Protein AF-0000000070938195 (afdb_homodimer)

Structure (mmCIF, N/CA/C/O backbone):
data_AF-0000000070938195-model_v1
#
loop_
_entity.id
_entity.type
_entity.pdbx_description
1 polymer 'Secreted protein, putative'
#
loop_
_atom_site.group_PDB
_atom_site.id
_atom_site.type_symbol
_atom_site.label_atom_id
_atom_site.label_alt_id
_atom_site.label_comp_id
_atom_site.label_asym_id
_atom_site.label_entity_id
_atom_site.label_seq_id
_atom_site.pdbx_PDB_ins_code
_atom_site.Cartn_x
_atom_site.Cartn_y
_atom_site.Cartn_z
_atom_site.occupancy
_atom_site.B_iso_or_equiv
_atom_site.auth_seq_id
_atom_site.auth_comp_id
_atom_site.auth_asym_id
_atom_site.auth_atom_id
_atom_site.pdbx_PDB_model_num
ATOM 1 N N . MET A 1 1 ? 2.934 -12.438 -67.25 1 33.5 1 MET A N 1
ATOM 2 C CA . MET A 1 1 ? 3.77 -12.414 -66.062 1 33.5 1 MET A CA 1
ATOM 3 C C . MET A 1 1 ? 2.941 -12.078 -64.812 1 33.5 1 MET A C 1
ATOM 5 O O . MET A 1 1 ? 2.225 -11.078 -64.812 1 33.5 1 MET A O 1
ATOM 9 N N . PRO A 1 2 ? 2.52 -13.117 -63.938 1 46.09 2 PRO A N 1
ATOM 10 C CA . PRO A 1 2 ? 1.631 -13 -62.781 1 46.09 2 PRO A CA 1
ATOM 11 C C . PRO A 1 2 ? 2.145 -12.008 -61.75 1 46.09 2 PRO A C 1
ATOM 13 O O . PRO A 1 2 ? 3.355 -11.828 -61.594 1 46.09 2 PRO A O 1
ATOM 16 N N . SER A 1 3 ? 1.478 -10.844 -61.531 1 46.19 3 SER A N 1
ATOM 17 C CA . SER A 1 3 ? 1.809 -9.805 -60.562 1 46.19 3 SER A CA 1
ATOM 18 C C . SER A 1 3 ? 1.946 -10.375 -59.156 1 46.19 3 SER A C 1
ATOM 20 O O . SER A 1 3 ? 1.177 -11.25 -58.75 1 46.19 3 SER A O 1
ATOM 22 N N . PRO A 1 4 ? 3.186 -10.336 -58.469 1 46.66 4 PRO A N 1
ATOM 23 C CA . PRO A 1 4 ? 3.475 -10.797 -57.125 1 46.66 4 PRO A CA 1
ATOM 24 C C . PRO A 1 4 ? 2.49 -10.25 -56.094 1 46.66 4 PRO A C 1
ATOM 26 O O . PRO A 1 4 ? 2.043 -9.102 -56.219 1 46.66 4 PRO A O 1
ATOM 29 N N . ILE A 1 5 ? 1.534 -11.047 -55.594 1 49.75 5 ILE A N 1
ATOM 30 C CA . ILE A 1 5 ? 0.69 -10.883 -54.406 1 49.75 5 ILE A CA 1
ATOM 31 C C . ILE A 1 5 ? 1.536 -10.406 -53.219 1 49.75 5 ILE A C 1
ATOM 33 O O . ILE A 1 5 ? 2.484 -11.086 -52.812 1 49.75 5 ILE A O 1
ATOM 37 N N . ASP A 1 6 ? 1.725 -9.125 -53 1 41.41 6 ASP A N 1
ATOM 38 C CA . ASP A 1 6 ? 2.328 -8.508 -51.812 1 41.41 6 ASP A CA 1
ATOM 39 C C . ASP A 1 6 ? 1.684 -9.031 -50.531 1 41.41 6 ASP A C 1
ATOM 41 O O . ASP A 1 6 ? 0.493 -8.812 -50.312 1 41.41 6 ASP A O 1
ATOM 45 N N . VAL A 1 7 ? 2.059 -10.227 -50.062 1 42.78 7 VAL A N 1
ATOM 46 C CA . VAL A 1 7 ? 1.703 -10.766 -48.75 1 42.78 7 VAL A CA 1
ATOM 47 C C . VAL A 1 7 ? 2.016 -9.742 -47.656 1 42.78 7 VAL A C 1
ATOM 49 O O . VAL A 1 7 ? 3.18 -9.398 -47.438 1 42.78 7 VAL A O 1
ATOM 52 N N . LEU A 1 8 ? 1.155 -8.797 -47.406 1 43.5 8 LEU A N 1
ATOM 53 C CA . LEU A 1 8 ? 1.223 -7.938 -46.25 1 43.5 8 LEU A CA 1
ATOM 54 C C . LEU A 1 8 ? 1.348 -8.773 -44.969 1 43.5 8 LEU A C 1
ATOM 56 O O . LEU A 1 8 ? 0.48 -9.594 -44.688 1 43.5 8 LEU A O 1
ATOM 60 N N . TYR A 1 9 ? 2.539 -9.289 -44.562 1 46.03 9 TYR A N 1
ATOM 61 C CA . TYR A 1 9 ? 2.816 -9.883 -43.25 1 46.03 9 TYR A CA 1
ATOM 62 C C . TYR A 1 9 ? 2.316 -8.984 -42.125 1 46.03 9 TYR A C 1
ATOM 64 O O . TYR A 1 9 ? 2.7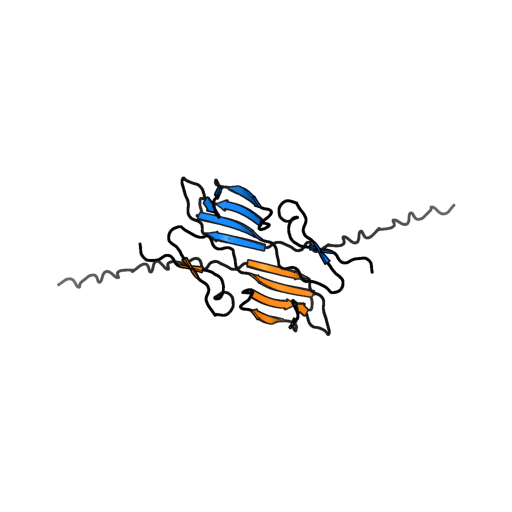85 -7.852 -41.969 1 46.03 9 TYR A O 1
ATOM 72 N N . ALA A 1 10 ? 1.07 -9.062 -41.781 1 45.28 10 ALA A N 1
ATOM 73 C CA . ALA A 1 10 ? 0.572 -8.469 -40.531 1 45.28 10 ALA A CA 1
ATOM 74 C C . ALA A 1 10 ? 1.376 -8.953 -39.312 1 45.28 10 ALA A C 1
ATOM 76 O O . ALA A 1 10 ? 1.289 -10.125 -38.938 1 45.28 10 ALA A O 1
ATOM 77 N N . ALA A 1 11 ? 2.646 -8.531 -39.062 1 43.88 11 ALA A N 1
ATOM 78 C CA . ALA A 1 11 ? 3.338 -8.773 -37.781 1 43.88 11 ALA A CA 1
ATOM 79 C C . ALA A 1 11 ? 2.455 -8.406 -36.594 1 43.88 11 ALA A C 1
ATOM 81 O O . ALA A 1 11 ? 2.088 -7.242 -36.438 1 43.88 11 ALA A O 1
ATOM 82 N N . ALA A 1 12 ? 1.631 -9.281 -36.094 1 44.97 12 ALA A N 1
ATOM 83 C CA . ALA A 1 12 ? 0.931 -9.125 -34.812 1 44.97 12 ALA A CA 1
ATOM 84 C C . ALA A 1 12 ? 1.895 -8.719 -33.688 1 44.97 12 ALA A C 1
ATOM 86 O O . ALA A 1 12 ? 2.799 -9.477 -33.344 1 44.97 12 ALA A O 1
ATOM 87 N N . VAL A 1 13 ? 2.279 -7.461 -33.5 1 44.91 13 VAL A N 1
ATOM 88 C CA . VAL A 1 13 ? 2.988 -6.957 -32.344 1 44.91 13 VAL A CA 1
ATOM 89 C C . VAL A 1 13 ? 2.342 -7.508 -31.078 1 44.91 13 VAL A C 1
ATOM 91 O O . VAL A 1 13 ? 1.181 -7.211 -30.781 1 44.91 13 VAL A O 1
ATOM 94 N N . VAL A 1 14 ? 2.646 -8.719 -30.688 1 42.31 14 VAL A N 1
ATOM 95 C CA . VAL A 1 14 ? 2.34 -9.188 -29.328 1 42.31 14 VAL A CA 1
ATOM 96 C C . VAL A 1 14 ? 2.756 -8.141 -28.312 1 42.31 14 VAL A C 1
ATOM 98 O O . VAL A 1 14 ? 3.947 -7.898 -28.109 1 42.31 14 VAL A O 1
ATOM 101 N N . VAL A 1 15 ? 2.086 -7.066 -28.203 1 39.5 15 VAL A N 1
ATOM 102 C CA . VAL A 1 15 ? 2.258 -6.164 -27.078 1 39.5 15 VAL A CA 1
ATOM 103 C C . VAL A 1 15 ? 2.271 -6.961 -25.766 1 39.5 15 VAL A C 1
ATOM 105 O O . VAL A 1 15 ? 1.269 -7.578 -25.406 1 39.5 15 VAL A O 1
ATOM 108 N N . ALA A 1 16 ? 3.381 -7.734 -25.5 1 38 16 ALA A N 1
ATOM 109 C CA . ALA A 1 16 ? 3.586 -8.203 -24.125 1 38 16 ALA A CA 1
ATOM 110 C C . ALA A 1 16 ? 3.096 -7.176 -23.109 1 38 16 ALA A C 1
ATOM 112 O O . ALA A 1 16 ? 3.662 -6.082 -23 1 38 16 ALA A O 1
ATOM 113 N N . PHE A 1 17 ? 1.838 -7.066 -22.969 1 39.38 17 PHE A N 1
ATOM 114 C CA . PHE A 1 17 ? 1.291 -6.297 -21.859 1 39.38 17 PHE A CA 1
ATOM 115 C C . PHE A 1 17 ? 2.014 -6.637 -20.562 1 39.38 17 PHE A C 1
ATOM 117 O O . PHE A 1 17 ? 1.694 -7.633 -19.906 1 39.38 17 PHE A O 1
ATOM 124 N N . CYS A 1 18 ? 3.383 -6.555 -20.578 1 43.41 18 CYS A N 1
ATOM 125 C CA . CYS A 1 18 ? 4.016 -6.637 -19.266 1 43.41 18 CYS A CA 1
ATOM 126 C C . CYS A 1 18 ? 3.18 -5.922 -18.203 1 43.41 18 CYS A C 1
ATOM 128 O O . CYS A 1 18 ? 2.949 -4.715 -18.297 1 43.41 18 CYS A O 1
ATOM 130 N N . HIS A 1 19 ? 2.18 -6.559 -17.781 1 45.19 19 HIS A N 1
ATOM 131 C CA . HIS A 1 19 ? 1.437 -6.082 -16.625 1 45.19 19 HIS A CA 1
ATOM 132 C C . HIS A 1 19 ? 2.375 -5.508 -15.57 1 45.19 19 HIS A C 1
ATOM 134 O O . HIS A 1 19 ? 3.219 -6.227 -15.023 1 45.19 19 HIS A O 1
ATOM 140 N N . ILE A 1 20 ? 3.078 -4.41 -15.773 1 47.59 20 ILE A N 1
ATOM 141 C CA . ILE A 1 20 ? 3.746 -3.561 -14.797 1 47.59 20 ILE A CA 1
ATOM 142 C C . ILE A 1 20 ? 3.012 -3.639 -13.461 1 47.59 20 ILE A C 1
ATOM 144 O O . ILE A 1 20 ? 1.779 -3.648 -13.422 1 47.59 20 ILE A O 1
ATOM 148 N N . SER A 1 21 ? 3.553 -4.391 -12.578 1 52.72 21 SER A N 1
ATOM 149 C CA . SER A 1 21 ? 3.061 -4.293 -11.211 1 52.72 21 SER A CA 1
ATOM 150 C C . SER A 1 21 ? 2.619 -2.871 -10.883 1 52.72 21 SER A C 1
ATOM 152 O O . SER A 1 21 ? 3.385 -1.921 -11.062 1 52.72 21 SER A O 1
ATOM 154 N N . ASP A 1 22 ? 1.489 -2.631 -10.977 1 66.12 22 ASP A N 1
ATOM 155 C CA . ASP A 1 22 ? 0.759 -1.38 -10.797 1 66.12 22 ASP A CA 1
ATOM 156 C C . ASP A 1 22 ? 0.808 -0.922 -9.336 1 66.12 22 ASP A C 1
ATOM 158 O O . ASP A 1 22 ? 1.131 -1.708 -8.445 1 66.12 22 ASP A O 1
ATOM 162 N N . GLY A 1 23 ? 1.225 0.206 -9.078 1 79.5 23 GLY A N 1
ATOM 163 C CA . GLY A 1 23 ? 1.08 0.914 -7.816 1 79.5 23 GLY A CA 1
ATOM 164 C C . GLY A 1 23 ? -0.367 1.14 -7.422 1 79.5 23 GLY A C 1
ATOM 165 O O . GLY A 1 23 ? -1.281 0.652 -8.086 1 79.5 23 GLY A O 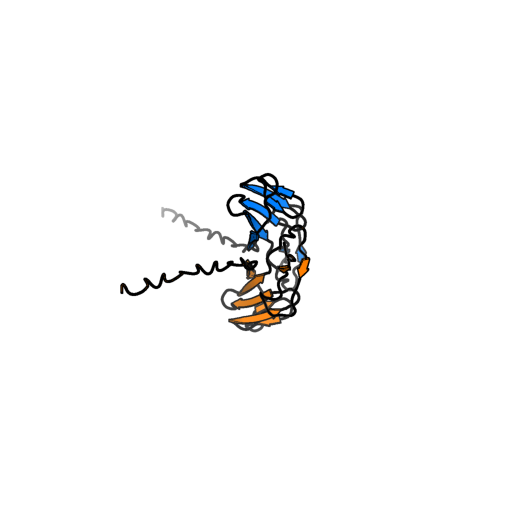1
ATOM 166 N N . SER A 1 24 ? -0.558 1.309 -6.199 1 88.62 24 SER A N 1
ATOM 167 C CA . SER A 1 24 ? -1.86 1.752 -5.711 1 88.62 24 SER A CA 1
ATOM 168 C C . SER A 1 24 ? -1.806 3.195 -5.223 1 88.62 24 SER A C 1
ATOM 170 O O . SER A 1 24 ? -0.723 3.736 -4.988 1 88.62 24 SER A O 1
ATOM 172 N N . ILE A 1 25 ? -2.953 3.787 -5.203 1 90.69 25 ILE A N 1
ATOM 173 C CA . ILE A 1 25 ? -3.025 5.164 -4.727 1 90.69 25 ILE A CA 1
ATOM 174 C C . ILE A 1 25 ? -3.869 5.23 -3.457 1 90.69 25 ILE A C 1
ATOM 176 O O . ILE A 1 25 ? -4.891 4.551 -3.348 1 90.69 25 ILE A O 1
ATOM 180 N N . SER A 1 26 ? -3.361 6.07 -2.533 1 92.38 26 SER A N 1
ATOM 181 C CA . SER A 1 26 ? -4.105 6.297 -1.3 1 92.38 26 SER A CA 1
ATOM 182 C C . SER A 1 26 ? -4.219 7.785 -0.989 1 92.38 26 SER A C 1
ATOM 184 O O . SER A 1 26 ? -3.377 8.578 -1.415 1 92.38 26 SER A 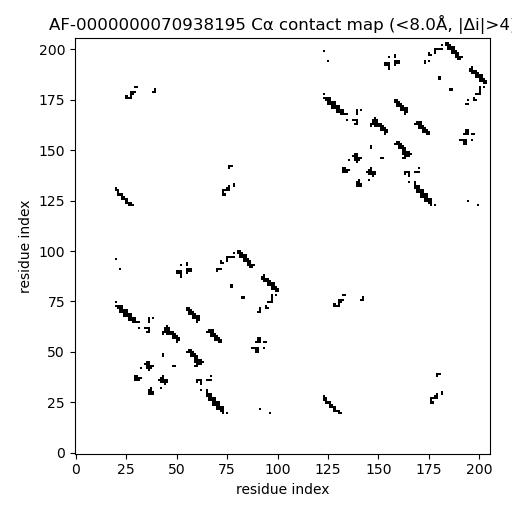O 1
ATOM 186 N N . ARG A 1 27 ? -5.27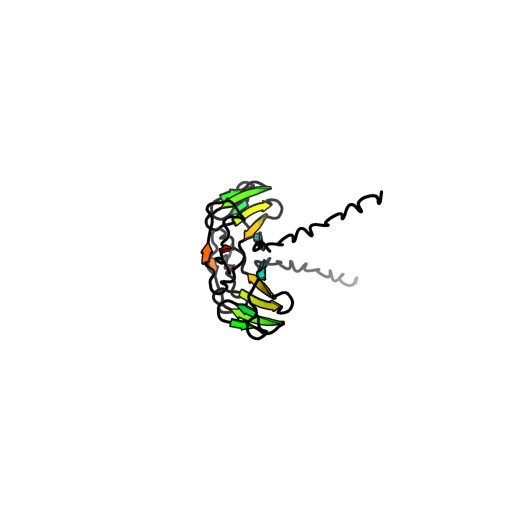7 8.078 -0.362 1 92 27 ARG A N 1
ATOM 187 C CA . ARG A 1 27 ? -5.512 9.43 0.144 1 92 27 ARG A CA 1
ATOM 188 C C . ARG A 1 27 ? -5.344 9.477 1.658 1 92 27 ARG A C 1
ATOM 190 O O . ARG A 1 27 ? -6.031 8.766 2.391 1 92 27 ARG A O 1
ATOM 197 N N . VAL A 1 28 ? -4.453 10.328 2.059 1 91.94 28 VAL A N 1
ATOM 198 C CA . VAL A 1 28 ? -4.117 10.344 3.479 1 91.94 28 VAL A CA 1
ATOM 199 C C . VAL A 1 28 ? -4.309 11.758 4.035 1 91.94 28 VAL A C 1
ATOM 201 O O . VAL A 1 28 ? -3.773 12.727 3.49 1 91.94 28 VAL A O 1
ATOM 204 N N . ALA A 1 29 ? -5.031 11.859 5.094 1 91.38 29 ALA A N 1
ATOM 205 C CA . ALA A 1 29 ? -5.191 13.148 5.758 1 91.38 29 ALA A CA 1
ATOM 206 C C . ALA A 1 29 ? -3.895 13.586 6.438 1 91.38 29 ALA A C 1
ATOM 208 O O . ALA A 1 29 ? -3.229 12.781 7.086 1 91.38 29 ALA A O 1
ATOM 209 N N . VAL A 1 30 ? -3.629 14.922 6.25 1 93.06 30 VAL A N 1
ATOM 210 C CA . VAL A 1 30 ? -2.398 15.43 6.852 1 93.06 30 VAL A CA 1
ATOM 211 C C . VAL A 1 30 ? -2.65 16.797 7.469 1 93.06 30 VAL A C 1
ATOM 213 O O . VAL A 1 30 ? -3.564 17.516 7.051 1 93.06 30 VAL A O 1
ATOM 216 N N . PRO A 1 31 ? -1.851 17.125 8.492 1 92.31 31 PRO A N 1
ATOM 217 C CA . PRO A 1 31 ? -1.945 18.5 9.008 1 92.31 31 PRO A CA 1
ATOM 218 C C . PRO A 1 31 ? -1.379 19.531 8.031 1 92.31 31 PRO A C 1
ATOM 220 O O . PRO A 1 31 ? -0.509 19.203 7.223 1 92.31 31 PRO A O 1
ATOM 223 N N . ILE A 1 32 ? -1.957 20.75 8.047 1 95.44 32 ILE A N 1
ATOM 224 C CA . ILE A 1 32 ? -1.426 21.891 7.297 1 95.44 32 ILE A CA 1
ATOM 225 C C . ILE A 1 32 ? -0.579 22.766 8.211 1 95.44 32 ILE A C 1
ATOM 227 O O . ILE A 1 32 ? -1.027 23.156 9.289 1 95.44 32 ILE A O 1
ATOM 231 N N . LYS A 1 33 ? 0.693 22.906 7.852 1 95.75 33 LYS A N 1
ATOM 232 C CA . LYS A 1 33 ? 1.611 23.812 8.547 1 95.75 33 LYS A CA 1
ATOM 233 C C . LYS A 1 33 ? 2.127 24.891 7.609 1 95.75 33 LYS A C 1
ATOM 235 O O . LYS A 1 33 ? 2.76 24.609 6.594 1 95.75 33 LYS A O 1
ATOM 240 N N . ASN A 1 34 ? 1.807 26.172 7.934 1 96.75 34 ASN A N 1
ATOM 241 C CA . ASN A 1 34 ? 2.213 27.312 7.121 1 96.75 34 ASN A CA 1
ATOM 242 C C . ASN A 1 34 ? 1.714 27.172 5.684 1 96.75 34 ASN A C 1
ATOM 244 O O . ASN A 1 34 ? 2.475 27.391 4.734 1 96.75 34 ASN A O 1
ATOM 248 N N . GLY A 1 35 ? 0.602 26.703 5.496 1 97.81 35 GLY A N 1
ATOM 249 C CA . GLY A 1 35 ? -0.031 26.625 4.188 1 97.81 35 GLY A CA 1
ATOM 250 C C . GLY A 1 35 ? 0.453 25.453 3.365 1 97.81 35 GLY A C 1
ATOM 251 O O . GLY A 1 35 ? 0.201 25.375 2.16 1 97.81 35 GLY A O 1
ATOM 252 N N . LYS A 1 36 ? 1.165 24.531 4.016 1 98.44 36 LYS A N 1
ATOM 253 C CA . LYS A 1 36 ? 1.742 23.375 3.33 1 98.44 36 LYS A CA 1
ATOM 254 C C . LYS A 1 36 ? 1.31 22.078 3.988 1 98.44 36 LYS A C 1
ATOM 256 O O . LYS A 1 36 ? 1.022 22.047 5.188 1 98.44 36 LYS A O 1
ATOM 261 N N . CYS A 1 37 ? 1.229 21.031 3.186 1 97.25 37 CYS A N 1
ATOM 262 C CA . CYS A 1 37 ? 1.01 19.719 3.773 1 97.25 37 CYS A CA 1
ATOM 263 C C . CYS A 1 37 ? 2.227 19.266 4.574 1 97.25 37 CYS A C 1
ATOM 265 O O . CYS A 1 37 ? 3.361 19.375 4.105 1 97.25 37 CYS A O 1
ATOM 267 N N . ALA A 1 38 ? 1.969 18.797 5.773 1 95.81 38 ALA A N 1
ATOM 268 C CA . ALA A 1 38 ? 3.023 18.172 6.559 1 95.81 38 ALA A CA 1
ATOM 269 C C . ALA A 1 38 ? 2.936 16.641 6.465 1 95.81 38 ALA A C 1
ATOM 271 O O . ALA A 1 38 ? 1.966 16.047 6.93 1 95.81 38 ALA A O 1
ATOM 272 N N . TYR A 1 39 ? 4 16.078 5.84 1 93.75 39 TYR A N 1
ATOM 273 C CA . TYR A 1 39 ? 4.02 14.633 5.66 1 93.75 39 TYR A CA 1
ATOM 274 C C . TYR A 1 39 ? 5.418 14.07 5.883 1 93.75 39 TYR A C 1
ATOM 276 O O . TYR A 1 39 ? 6.344 14.383 5.129 1 93.75 39 TYR A O 1
ATOM 284 N N . ASP A 1 40 ? 5.426 13.219 6.895 1 92.19 40 ASP A N 1
ATOM 285 C CA . ASP A 1 40 ? 6.652 12.477 7.164 1 92.19 40 ASP A CA 1
ATOM 286 C C . ASP A 1 40 ? 7.863 13.398 7.18 1 92.19 40 ASP A C 1
ATOM 288 O O . ASP A 1 40 ? 8.859 13.133 6.504 1 92.19 40 ASP A O 1
ATOM 292 N N . GLY A 1 41 ? 7.715 14.516 7.816 1 92.62 41 GLY A N 1
ATOM 293 C CA . GLY A 1 41 ? 8.82 15.43 8.039 1 92.62 41 GLY A CA 1
ATOM 294 C C . GLY A 1 41 ? 9 16.438 6.914 1 92.62 41 GLY A C 1
ATOM 295 O O . GLY A 1 41 ? 9.906 17.266 6.957 1 92.62 41 GLY A O 1
ATOM 296 N N . HIS A 1 42 ? 8.148 16.406 5.891 1 96.06 42 HIS A N 1
ATOM 297 C CA . HIS A 1 42 ? 8.227 17.312 4.75 1 96.06 42 HIS A CA 1
ATOM 298 C C . HIS A 1 42 ? 7.047 18.281 4.727 1 96.06 42 HIS A C 1
ATOM 300 O O . HIS A 1 42 ? 5.93 17.906 5.09 1 96.06 42 HIS A O 1
ATOM 306 N N . LEU A 1 43 ? 7.367 19.438 4.301 1 97.62 43 LEU A N 1
ATOM 307 C CA . LEU A 1 43 ? 6.332 20.422 4.008 1 97.62 43 LEU A CA 1
ATOM 308 C C . LEU A 1 43 ? 6.164 20.594 2.504 1 97.62 43 LEU A C 1
ATOM 310 O O . LEU A 1 43 ? 7.109 20.984 1.812 1 97.62 43 LEU A O 1
ATOM 314 N N . LEU A 1 44 ? 5 20.25 2.047 1 98.44 44 LEU A N 1
ATOM 315 C CA . LEU A 1 44 ? 4.754 20.281 0.61 1 98.44 44 LEU A CA 1
ATOM 316 C C . LEU A 1 44 ? 3.709 21.328 0.263 1 98.44 44 LEU A C 1
ATOM 318 O O . LEU A 1 44 ? 2.639 21.375 0.876 1 98.44 44 LEU A O 1
ATOM 322 N N . SER A 1 45 ? 4.012 22.203 -0.744 1 98.75 45 SER A N 1
ATOM 323 C CA . SER A 1 45 ? 3.027 23.156 -1.24 1 98.75 45 SER A CA 1
ATOM 324 C C . SER A 1 45 ? 1.923 22.469 -2.027 1 98.75 45 SER A C 1
ATOM 326 O O . SER A 1 45 ? 2.096 21.328 -2.473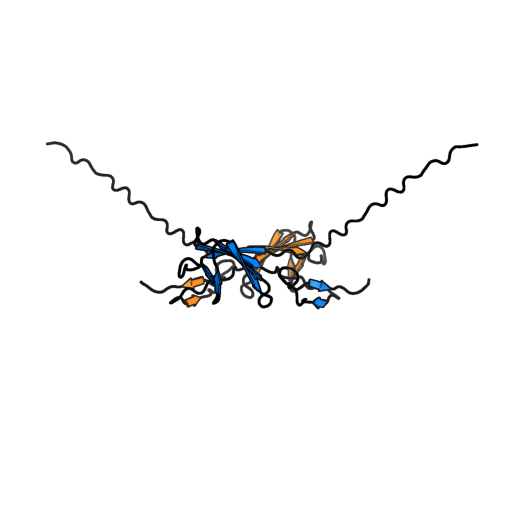 1 98.75 45 SER A O 1
ATOM 328 N N . HIS A 1 46 ? 0.916 23.141 -2.211 1 98.69 46 HIS A N 1
ATOM 329 C CA . HIS A 1 46 ? -0.198 22.641 -3 1 98.69 46 HIS A CA 1
ATOM 330 C C . HIS A 1 46 ? 0.269 22.172 -4.375 1 98.69 46 HIS A C 1
ATOM 332 O O . HIS A 1 46 ? 0.997 22.891 -5.062 1 98.69 46 HIS A O 1
ATOM 338 N N . ASN A 1 47 ? 0.015 20.938 -4.684 1 98.69 47 ASN A N 1
ATOM 339 C CA . ASN A 1 47 ? 0.282 20.328 -5.98 1 98.69 47 ASN A CA 1
ATOM 340 C C . ASN A 1 47 ? 1.76 19.984 -6.148 1 98.69 47 ASN A C 1
ATOM 342 O O . ASN A 1 47 ? 2.188 19.578 -7.227 1 98.69 47 ASN A O 1
ATOM 346 N N . SER A 1 48 ? 2.512 20.203 -5.035 1 98.25 48 SER A N 1
ATOM 347 C CA . SER A 1 48 ? 3.902 19.766 -5.113 1 98.25 48 SER A CA 1
ATOM 348 C C . SER A 1 48 ? 4.027 18.281 -4.832 1 98.25 48 SER A C 1
ATOM 350 O O . SER A 1 48 ? 3.184 17.688 -4.148 1 98.25 48 SER A O 1
ATOM 352 N N . ALA A 1 49 ? 5.102 17.75 -5.434 1 98.06 49 ALA A N 1
ATOM 353 C CA . ALA A 1 49 ? 5.301 16.312 -5.32 1 98.06 49 ALA A CA 1
ATOM 354 C C . ALA A 1 49 ? 6.59 15.992 -4.562 1 98.06 49 ALA A C 1
ATOM 356 O O . ALA A 1 49 ? 7.555 16.766 -4.613 1 98.06 49 ALA A O 1
ATOM 357 N N . LEU A 1 50 ? 6.535 14.922 -3.814 1 97.62 50 LEU A N 1
ATOM 358 C CA . LEU A 1 50 ? 7.691 14.305 -3.172 1 97.62 50 LEU A CA 1
ATOM 359 C C . LEU A 1 50 ? 7.895 12.875 -3.672 1 97.62 50 LEU A C 1
ATOM 361 O O . LEU A 1 50 ? 7.012 12.031 -3.521 1 97.62 50 LEU A O 1
ATOM 365 N N . ASP A 1 51 ? 9.031 12.711 -4.352 1 96.38 51 ASP A N 1
ATOM 366 C CA . ASP A 1 51 ? 9.43 11.375 -4.77 1 96.38 51 ASP A CA 1
ATOM 367 C C . ASP A 1 51 ? 10.414 10.758 -3.783 1 96.38 51 ASP A C 1
ATOM 369 O O . ASP A 1 51 ? 11.414 11.391 -3.424 1 96.38 51 ASP A O 1
ATOM 373 N N . ARG A 1 52 ? 10.109 9.633 -3.367 1 95.69 52 ARG A N 1
ATOM 374 C CA . ARG A 1 52 ? 10.992 8.961 -2.42 1 95.69 52 ARG A CA 1
ATOM 375 C C . ARG A 1 52 ? 11.312 7.543 -2.883 1 95.69 52 ARG A C 1
ATOM 377 O O . ARG A 1 52 ? 10.445 6.844 -3.41 1 95.69 52 ARG A O 1
ATOM 384 N N . GLN A 1 53 ? 12.57 7.164 -2.613 1 94.56 53 GLN A N 1
ATOM 385 C CA . GLN A 1 53 ? 13 5.816 -2.973 1 94.56 53 GLN A CA 1
ATOM 386 C C . GLN A 1 53 ? 12.852 4.859 -1.795 1 94.56 53 GLN A C 1
ATOM 388 O O . GLN A 1 53 ? 12.641 3.662 -1.986 1 94.56 53 GLN A O 1
ATOM 393 N N . SER A 1 54 ? 12.914 5.531 -0.534 1 92.5 54 SER A N 1
ATOM 394 C CA . SER A 1 54 ? 12.781 4.719 0.673 1 92.5 54 SER A CA 1
ATOM 395 C C . SER A 1 54 ? 11.945 5.43 1.73 1 92.5 54 SER A C 1
ATOM 397 O O . SER A 1 54 ? 12.438 6.32 2.426 1 92.5 54 SER A O 1
ATOM 399 N N . PRO A 1 55 ? 10.547 4.945 1.825 1 93.19 55 PRO A N 1
ATOM 400 C CA . PRO A 1 55 ? 9.883 3.967 0.96 1 93.19 55 PRO A CA 1
ATOM 401 C C . PRO A 1 55 ? 9.664 4.488 -0.458 1 93.19 55 PRO A C 1
ATOM 403 O O . PRO A 1 55 ? 9.648 5.699 -0.679 1 93.19 55 PRO A O 1
ATOM 406 N N . CYS A 1 56 ? 9.625 3.572 -1.428 1 96.19 56 CYS A N 1
ATOM 407 C CA . CYS A 1 56 ? 9.312 3.949 -2.801 1 96.19 56 CYS A CA 1
ATOM 408 C C . CYS A 1 56 ? 7.891 4.484 -2.91 1 96.19 56 CYS A C 1
ATOM 410 O O . CYS A 1 56 ? 6.926 3.729 -2.773 1 96.19 56 CYS A O 1
ATOM 412 N N . GLU A 1 57 ? 7.797 5.766 -3.061 1 95.69 57 GLU A N 1
ATOM 413 C CA . GLU A 1 57 ? 6.48 6.395 -3.123 1 95.69 57 GLU A CA 1
ATOM 414 C C . GLU A 1 57 ? 6.562 7.773 -3.773 1 95.69 57 GLU A C 1
ATOM 416 O O . GLU A 1 57 ? 7.648 8.344 -3.895 1 95.69 57 GLU A O 1
ATOM 421 N N . LYS A 1 58 ? 5.453 8.133 -4.238 1 97.44 58 LYS A N 1
ATOM 422 C CA . LYS A 1 58 ? 5.25 9.508 -4.695 1 97.44 58 LYS A CA 1
ATOM 423 C C . LYS A 1 58 ? 4.07 10.156 -3.975 1 97.44 58 LYS A C 1
ATOM 425 O O . LYS A 1 58 ? 2.994 9.57 -3.879 1 97.44 58 LYS A O 1
ATOM 430 N N . VAL A 1 59 ? 4.359 11.367 -3.463 1 97.44 59 VAL A N 1
ATOM 431 C CA . VAL A 1 59 ? 3.361 12.039 -2.637 1 97.44 59 VAL A CA 1
ATOM 432 C C . VAL A 1 59 ? 3.016 13.398 -3.244 1 97.44 59 VAL A C 1
ATOM 434 O O . VAL A 1 59 ? 3.908 14.156 -3.625 1 97.44 59 VAL A O 1
ATOM 437 N N . ILE A 1 60 ? 1.715 13.672 -3.363 1 98.44 60 ILE A N 1
ATOM 438 C CA . ILE A 1 60 ? 1.261 14.953 -3.895 1 98.44 60 ILE A CA 1
ATOM 439 C C . ILE A 1 60 ? 0.336 15.633 -2.885 1 98.44 60 ILE A C 1
ATOM 441 O O . ILE A 1 60 ? -0.612 15.016 -2.393 1 98.44 60 ILE A O 1
ATOM 445 N N . CYS A 1 61 ? 0.622 16.859 -2.707 1 98.56 61 CYS A N 1
ATOM 446 C CA . CYS A 1 61 ? -0.119 17.578 -1.683 1 98.56 61 CYS A CA 1
ATOM 447 C C . CYS A 1 61 ? -1.353 18.25 -2.275 1 98.56 61 CYS A C 1
ATOM 449 O O . CYS A 1 61 ? -1.295 18.812 -3.371 1 98.56 61 CYS A O 1
ATOM 451 N N . ASP A 1 62 ? -2.457 18.141 -1.577 1 98.06 62 ASP A N 1
ATOM 452 C CA . ASP A 1 62 ? -3.666 18.938 -1.781 1 98.06 62 ASP A CA 1
ATOM 453 C C . ASP A 1 62 ? -4.027 19.719 -0.521 1 98.06 62 ASP A C 1
ATOM 455 O O . ASP A 1 62 ? -4.715 19.203 0.361 1 98.06 62 ASP A O 1
ATOM 459 N N . THR A 1 63 ? -3.502 20.953 -0.489 1 98.06 63 THR A N 1
ATOM 460 C CA . THR A 1 63 ? -3.695 21.75 0.722 1 98.06 63 THR A CA 1
ATOM 461 C C . THR A 1 63 ? -5.176 22.062 0.931 1 98.06 63 THR A C 1
ATOM 463 O O . THR A 1 63 ? -5.613 22.297 2.061 1 98.06 63 THR A O 1
ATOM 466 N N . GLU A 1 64 ? -5.941 22.109 -0.133 1 98.06 64 GLU A N 1
ATOM 467 C CA . GLU A 1 64 ? -7.359 22.453 -0.041 1 98.06 64 GLU A CA 1
ATOM 468 C C . GLU A 1 64 ? -8.141 21.359 0.682 1 98.06 64 GLU A C 1
ATOM 470 O O . GLU A 1 64 ? -9.016 21.656 1.502 1 98.06 64 GLU A O 1
ATOM 475 N N . GLN A 1 65 ? -7.82 20.109 0.425 1 96.56 65 GLN A N 1
ATOM 476 C CA . GLN A 1 65 ? -8.523 18.984 1.021 1 96.56 65 GLN A CA 1
ATOM 477 C C . GLN A 1 65 ? -7.789 18.469 2.252 1 96.56 65 GLN A C 1
ATOM 479 O O . GLN A 1 65 ? -8.281 17.562 2.938 1 96.56 65 GLN A O 1
ATOM 484 N N . ARG A 1 66 ? -6.648 19.047 2.561 1 95.5 66 ARG A N 1
ATOM 485 C CA . ARG A 1 66 ? -5.844 18.641 3.705 1 95.5 66 ARG A CA 1
ATOM 486 C C . ARG A 1 66 ? -5.48 17.156 3.617 1 95.5 66 ARG A C 1
ATOM 488 O O . ARG A 1 66 ? -5.637 16.422 4.59 1 95.5 66 ARG A O 1
ATOM 495 N N . VAL A 1 67 ? -5.086 16.781 2.361 1 95.38 67 VAL A N 1
ATOM 496 C CA . VAL A 1 67 ? -4.668 15.398 2.131 1 95.38 67 VAL A CA 1
ATOM 497 C C . VAL A 1 67 ? -3.422 15.375 1.249 1 95.38 67 VAL A C 1
ATOM 499 O O . VAL A 1 67 ? -3.104 16.375 0.591 1 95.38 67 VAL A O 1
ATOM 502 N N . VAL A 1 68 ? -2.785 14.234 1.383 1 96.31 68 VAL A N 1
ATOM 503 C CA . VAL A 1 68 ? -1.818 13.883 0.347 1 96.31 68 VAL A CA 1
ATOM 504 C C . VAL A 1 68 ? -2.303 12.648 -0.412 1 96.31 68 VAL A C 1
ATOM 506 O O . VAL A 1 68 ? -2.922 11.758 0.172 1 96.31 68 VAL A O 1
ATOM 509 N N . TYR A 1 69 ? -2.086 12.641 -1.664 1 95.19 69 TYR A N 1
ATOM 510 C CA . TYR A 1 69 ? -2.221 11.43 -2.475 1 95.19 69 TYR A CA 1
ATOM 511 C C . TYR A 1 69 ? -0.896 10.688 -2.564 1 95.19 69 TYR A C 1
ATOM 513 O O . TYR A 1 69 ? 0.134 11.273 -2.904 1 95.19 69 TYR A O 1
ATOM 521 N N . ILE A 1 70 ? -0.959 9.398 -2.275 1 95.31 70 ILE A N 1
ATOM 522 C CA . ILE A 1 70 ? 0.286 8.641 -2.203 1 95.31 70 ILE A CA 1
ATOM 523 C C . ILE A 1 70 ? 0.238 7.477 -3.188 1 95.31 70 ILE A C 1
ATOM 525 O O . ILE A 1 70 ? -0.669 6.645 -3.127 1 95.31 70 ILE A O 1
ATOM 529 N N . GLY A 1 71 ? 1.189 7.523 -4.066 1 94.62 71 GLY A N 1
ATOM 530 C CA . GLY A 1 71 ? 1.451 6.324 -4.852 1 94.62 71 GLY A CA 1
ATOM 531 C C . GLY A 1 71 ? 2.279 5.293 -4.109 1 94.62 71 GLY A C 1
ATOM 532 O O . GLY A 1 71 ? 3.387 5.59 -3.654 1 94.62 71 GLY A O 1
ATOM 533 N N . LEU A 1 72 ? 1.689 4.121 -3.996 1 93.44 72 LEU A N 1
ATOM 534 C CA . LEU A 1 72 ? 2.32 3.064 -3.213 1 93.44 72 LEU A CA 1
ATOM 535 C C . LEU A 1 72 ? 2.67 1.87 -4.094 1 93.44 72 LEU A C 1
ATOM 537 O O . LEU A 1 72 ? 1.992 1.61 -5.094 1 93.44 72 LEU A O 1
ATOM 541 N N . CYS A 1 73 ? 3.73 1.21 -3.637 1 93.06 73 CYS A N 1
ATOM 542 C CA . CYS A 1 73 ? 4.043 -0.038 -4.324 1 93.06 73 CYS A CA 1
ATOM 543 C C . CYS A 1 73 ? 3.047 -1.129 -3.957 1 93.06 73 CYS A C 1
ATOM 545 O O . CYS A 1 73 ? 2.631 -1.233 -2.801 1 93.06 73 CYS A O 1
ATOM 547 N N . SER A 1 74 ? 2.678 -1.897 -4.926 1 89.44 74 SER A N 1
ATOM 548 C CA . SER A 1 74 ? 1.866 -3.084 -4.676 1 89.44 74 SER A CA 1
ATOM 549 C C . SER A 1 74 ? 2.729 -4.258 -4.223 1 89.44 74 SER A C 1
ATOM 551 O O . SER A 1 74 ? 3.9 -4.352 -4.59 1 89.44 74 SER A O 1
ATOM 553 N N . PRO A 1 75 ? 2.061 -5.105 -3.43 1 90.88 75 PRO A N 1
ATOM 554 C CA . PRO A 1 75 ? 2.818 -6.328 -3.148 1 90.88 75 PRO A CA 1
ATOM 555 C C . PRO A 1 75 ? 3.172 -7.109 -4.414 1 90.88 75 PRO A C 1
ATOM 557 O O . PRO A 1 75 ? 2.484 -6.984 -5.43 1 90.88 75 PRO A O 1
ATOM 560 N N . VAL A 1 76 ? 4.301 -7.766 -4.379 1 88.38 76 VAL A N 1
ATOM 561 C CA . VAL A 1 76 ? 4.719 -8.602 -5.5 1 88.38 76 VAL A CA 1
ATOM 562 C C . VAL A 1 76 ? 4.566 -10.07 -5.137 1 88.38 76 VAL A C 1
ATOM 564 O O . VAL A 1 76 ? 4.965 -10.5 -4.047 1 88.38 76 VAL A O 1
ATOM 567 N N . ALA A 1 77 ? 3.961 -10.656 -6.086 1 84.69 77 ALA A N 1
ATOM 568 C CA . ALA A 1 77 ? 3.961 -12.102 -5.91 1 84.69 77 ALA A CA 1
ATOM 569 C C . ALA A 1 77 ? 5.328 -12.695 -6.234 1 84.69 77 ALA A C 1
ATOM 571 O O . ALA A 1 77 ? 6.098 -12.117 -7.008 1 84.69 77 ALA A O 1
ATOM 572 N N . ASN A 1 78 ? 5.879 -13.578 -5.449 1 79.19 78 ASN A N 1
ATOM 573 C CA . ASN A 1 78 ? 7.145 -14.242 -5.746 1 79.19 78 ASN A CA 1
ATOM 574 C C . ASN A 1 78 ? 6.922 -15.594 -6.418 1 79.19 78 ASN A C 1
ATOM 576 O O . ASN A 1 78 ? 6.891 -16.625 -5.75 1 79.19 78 ASN A O 1
ATOM 580 N N . PRO A 1 79 ? 6.734 -15.367 -7.828 1 75.12 79 PRO A N 1
ATOM 581 C CA . PRO A 1 79 ? 6.613 -16.672 -8.492 1 75.12 79 PRO A CA 1
ATOM 582 C C . PRO A 1 79 ? 7.844 -17.547 -8.297 1 75.12 79 PRO A C 1
ATOM 584 O O . PRO A 1 79 ? 8.922 -17.047 -7.992 1 75.12 79 PRO A O 1
ATOM 587 N N . GLU A 1 80 ? 7.645 -18.891 -8.43 1 77.62 80 GLU A N 1
ATOM 588 C CA . GLU A 1 80 ? 8.766 -19.812 -8.328 1 77.62 80 GLU A CA 1
ATOM 589 C C . GLU A 1 80 ? 9.836 -19.5 -9.367 1 77.62 80 GLU A C 1
ATOM 591 O O . GLU A 1 80 ? 9.523 -19.125 -10.5 1 77.62 80 GLU A O 1
ATOM 596 N N . ASN A 1 81 ? 11.055 -19.5 -9.086 1 82.81 81 ASN A N 1
ATOM 597 C CA . ASN A 1 81 ? 12.203 -19.328 -9.969 1 82.81 81 ASN A CA 1
ATOM 598 C C . ASN A 1 81 ? 12.383 -17.875 -10.383 1 82.81 81 ASN A C 1
ATOM 600 O O . ASN A 1 81 ? 12.773 -17.578 -11.516 1 82.81 81 ASN A O 1
ATOM 604 N N . CYS A 1 82 ? 11.727 -16.984 -9.57 1 86.62 82 CYS A N 1
ATOM 605 C CA . CYS A 1 82 ? 11.922 -15.555 -9.844 1 86.62 82 CYS A CA 1
ATOM 606 C C . CYS A 1 82 ? 12.656 -14.875 -8.695 1 86.62 82 CYS A C 1
ATOM 608 O O . CYS A 1 82 ? 12.648 -15.375 -7.566 1 86.62 82 CYS A O 1
ATOM 610 N N . GLU A 1 83 ? 13.391 -13.938 -9.055 1 88.19 83 GLU A N 1
ATOM 611 C CA . GLU A 1 83 ? 14.023 -13.055 -8.078 1 88.19 83 GLU A CA 1
ATOM 612 C C . GLU A 1 83 ? 13.336 -11.695 -8.039 1 88.19 83 GLU A C 1
ATOM 614 O O . GLU A 1 83 ? 12.984 -11.141 -9.086 1 88.19 83 GLU A O 1
ATOM 619 N N . ILE A 1 84 ? 13.078 -11.195 -6.82 1 88.31 84 ILE A N 1
ATOM 620 C CA . ILE A 1 84 ? 12.539 -9.844 -6.703 1 88.31 84 ILE A CA 1
ATOM 621 C C . ILE A 1 84 ? 13.672 -8.828 -6.703 1 88.31 84 ILE A C 1
ATOM 623 O O . ILE A 1 84 ? 14.625 -8.953 -5.926 1 88.31 84 ILE A O 1
ATOM 627 N N . ARG A 1 85 ? 13.57 -7.906 -7.551 1 90.81 85 ARG A N 1
ATOM 628 C CA . ARG A 1 85 ? 14.609 -6.883 -7.656 1 90.81 85 ARG A CA 1
ATOM 629 C C . ARG A 1 85 ? 14.016 -5.488 -7.484 1 90.81 85 ARG A C 1
ATOM 631 O O . ARG A 1 85 ? 12.859 -5.25 -7.82 1 90.81 85 ARG A O 1
ATOM 638 N N . THR A 1 86 ? 14.828 -4.625 -6.875 1 91.31 86 THR A N 1
ATOM 639 C CA . THR A 1 86 ? 14.5 -3.205 -6.797 1 91.31 86 THR A CA 1
ATOM 640 C C . THR A 1 86 ? 15.5 -2.377 -7.609 1 91.31 86 THR A C 1
ATOM 642 O O . THR A 1 86 ? 16.625 -2.818 -7.863 1 91.31 86 THR A O 1
ATOM 645 N N . ARG A 1 87 ? 15.055 -1.305 -8.156 1 93.38 87 ARG A N 1
ATOM 646 C CA . ARG A 1 87 ? 15.914 -0.396 -8.906 1 93.38 87 ARG A CA 1
ATOM 647 C C . ARG A 1 87 ? 16.078 0.932 -8.18 1 93.38 87 ARG A C 1
ATOM 649 O O . ARG A 1 87 ? 15.172 1.367 -7.457 1 93.38 87 ARG A O 1
ATOM 656 N N . ASP A 1 88 ? 17.25 1.551 -8.328 1 94.94 88 ASP A N 1
ATOM 657 C CA . ASP A 1 88 ? 17.5 2.896 -7.82 1 94.94 88 ASP A CA 1
ATOM 658 C C . ASP A 1 88 ? 16.938 3.953 -8.758 1 94.94 88 ASP A C 1
ATOM 660 O O . ASP A 1 88 ? 17.672 4.637 -9.461 1 94.94 88 ASP A O 1
ATOM 664 N N . GLU A 1 89 ? 15.625 4.039 -8.891 1 94.94 89 GLU A N 1
ATOM 665 C CA . GLU A 1 89 ? 14.883 4.938 -9.766 1 94.94 89 GLU A CA 1
ATOM 666 C C . GLU A 1 89 ? 13.758 5.645 -9.008 1 94.94 89 GLU A C 1
ATOM 668 O O . GLU A 1 89 ? 13.641 5.508 -7.789 1 94.94 89 GLU A O 1
ATOM 673 N N . ARG A 1 90 ? 13.133 6.516 -9.664 1 94.62 90 ARG A N 1
ATOM 674 C CA . ARG A 1 90 ? 12 7.207 -9.062 1 94.62 90 ARG A CA 1
ATOM 675 C C . ARG A 1 90 ? 10.75 6.324 -9.086 1 94.62 90 ARG A C 1
ATOM 677 O O . ARG A 1 90 ? 10.703 5.32 -9.797 1 94.62 90 ARG A O 1
ATOM 684 N N . TYR A 1 91 ? 9.758 6.668 -8.32 1 94.56 91 TYR A N 1
ATOM 685 C CA . TYR A 1 91 ? 8.461 6.008 -8.383 1 94.56 91 TYR A CA 1
ATOM 686 C C . TYR A 1 91 ? 7.867 6.121 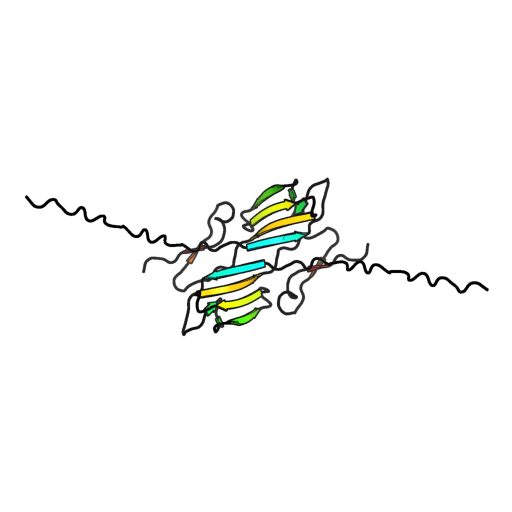-9.781 1 94.56 91 TYR A C 1
ATOM 688 O O . TYR A 1 91 ? 7.988 7.16 -10.438 1 94.56 91 TYR A O 1
ATOM 696 N N . PRO A 1 92 ? 7.289 4.992 -10.258 1 93.31 92 PRO A N 1
ATOM 697 C CA . PRO A 1 92 ? 7.082 3.697 -9.602 1 93.31 92 PRO A CA 1
ATOM 698 C C . PRO A 1 92 ? 8.18 2.688 -9.938 1 93.31 92 PRO A C 1
ATOM 700 O O . PRO A 1 92 ? 8.062 1.509 -9.586 1 93.31 92 PRO A O 1
ATOM 703 N N . TYR A 1 93 ? 9.25 3.191 -10.539 1 92.38 93 TYR A N 1
ATOM 704 C CA . TYR A 1 93 ? 10.25 2.27 -11.078 1 92.38 93 TYR A CA 1
ATOM 705 C C . TYR A 1 93 ? 11.117 1.697 -9.969 1 92.38 93 TYR A C 1
ATOM 707 O O . TYR A 1 93 ? 11.812 0.7 -10.172 1 92.38 93 TYR A O 1
ATOM 715 N N . CYS A 1 94 ? 11.016 2.326 -8.805 1 95.75 94 CYS A N 1
ATOM 716 C CA . CYS A 1 94 ? 11.758 1.833 -7.648 1 95.75 94 CYS A CA 1
ATOM 717 C C . CYS A 1 94 ? 11 0.719 -6.941 1 95.75 94 CYS A C 1
ATOM 719 O O . CYS A 1 94 ? 11.516 0.1 -6.012 1 95.75 94 CYS A O 1
ATOM 721 N N . CYS A 1 95 ? 9.82 0.439 -7.41 1 93.81 95 CYS A N 1
ATOM 722 C CA . CYS A 1 95 ? 9.062 -0.632 -6.781 1 93.81 95 CYS A CA 1
ATOM 723 C C . CYS A 1 95 ? 9.68 -1.992 -7.078 1 93.81 95 CYS A C 1
ATOM 725 O O . CYS A 1 95 ? 10.188 -2.221 -8.18 1 93.81 95 CYS A O 1
ATOM 727 N N . PRO A 1 96 ? 9.586 -2.891 -6.082 1 92.06 96 PRO A N 1
ATOM 728 C CA . PRO A 1 96 ? 10.102 -4.234 -6.359 1 92.06 96 PRO A CA 1
ATOM 729 C C . PRO A 1 96 ? 9.391 -4.91 -7.527 1 92.06 96 PRO A C 1
ATOM 731 O O . PRO A 1 96 ? 8.18 -4.746 -7.695 1 92.06 96 PRO A O 1
ATOM 734 N N . GLN A 1 97 ? 10.195 -5.613 -8.367 1 88.12 97 GLN A N 1
ATOM 735 C CA . GLN A 1 97 ? 9.656 -6.332 -9.508 1 88.12 97 GLN A CA 1
ATOM 736 C C . GLN A 1 97 ? 10.234 -7.738 -9.602 1 88.12 97 GLN A C 1
ATOM 738 O O . GLN A 1 97 ? 11.398 -7.957 -9.281 1 88.12 97 GLN A O 1
ATOM 743 N N . PRO A 1 98 ? 9.336 -8.625 -9.867 1 86.81 98 PRO A N 1
ATOM 744 C CA . PRO A 1 98 ? 9.883 -9.961 -10.102 1 86.81 98 PRO A CA 1
ATOM 745 C C . PRO A 1 98 ? 10.672 -10.055 -11.406 1 86.81 98 PRO A C 1
ATOM 747 O O . PRO A 1 98 ? 10.258 -9.492 -12.422 1 86.81 98 PRO A O 1
ATOM 750 N N . TYR A 1 99 ? 11.828 -10.641 -11.359 1 86.69 99 TYR A N 1
ATOM 751 C CA . TYR A 1 99 ? 12.656 -10.961 -12.516 1 86.69 99 TYR A CA 1
ATOM 752 C C . TYR A 1 99 ? 12.82 -12.469 -12.672 1 86.69 99 TYR A C 1
ATOM 754 O O . TYR A 1 99 ? 13.445 -13.117 -11.828 1 86.69 99 TYR A O 1
ATOM 762 N N . CYS A 1 100 ? 12.109 -12.984 -13.625 1 83.31 100 CYS A N 1
ATOM 763 C CA . CYS A 1 100 ? 12.086 -14.438 -13.758 1 83.31 100 CYS A CA 1
ATOM 764 C C . CYS A 1 100 ? 13.023 -14.898 -14.875 1 83.31 100 CYS A C 1
ATOM 766 O O . CYS A 1 100 ? 13.125 -14.25 -15.914 1 83.31 100 CYS A O 1
ATOM 768 N N . GLY A 1 101 ? 14.32 -15.25 -14.516 1 63.41 101 GLY A N 1
ATOM 769 C CA . GLY A 1 101 ? 15.234 -15.789 -15.516 1 63.41 101 GLY A CA 1
ATOM 770 C C . GLY A 1 101 ? 14.523 -16.594 -16.594 1 63.41 101 GLY A C 1
ATOM 771 O O . GLY A 1 101 ? 13.328 -16.859 -16.484 1 63.41 101 GLY A O 1
ATOM 772 N N . ARG A 1 102 ? 15.305 -16.953 -17.828 1 56.16 102 ARG A N 1
ATOM 773 C CA . ARG A 1 102 ? 14.969 -17.625 -19.078 1 56.16 102 ARG A CA 1
ATOM 774 C C . ARG A 1 102 ? 14.25 -18.953 -18.812 1 56.16 102 ARG A C 1
ATOM 776 O O . ARG A 1 102 ? 14.555 -19.641 -17.828 1 56.16 102 ARG A O 1
ATOM 783 N N . PRO A 1 103 ? 12.906 -19.156 -19.625 1 39.84 103 PRO A N 1
ATOM 784 C CA . PRO A 1 103 ? 12.469 -20.547 -19.75 1 39.84 103 PRO A CA 1
ATOM 785 C C . PRO A 1 103 ? 13.633 -21.531 -19.906 1 39.84 103 PRO A C 1
ATOM 787 O O . PRO A 1 103 ? 14.703 -21.141 -20.375 1 39.84 103 PRO A O 1
ATOM 790 N N . MET B 1 1 ? -54.594 32.125 24.812 1 31.78 1 MET B N 1
ATOM 791 C CA . MET B 1 1 ? -53.469 31.312 25.312 1 31.78 1 MET B CA 1
ATOM 792 C C . MET B 1 1 ? -52.719 30.656 24.156 1 31.78 1 MET B C 1
ATOM 794 O O . MET B 1 1 ? -53.25 29.734 23.516 1 31.78 1 MET B O 1
ATOM 798 N N . PRO B 1 2 ? -51.938 31.453 23.312 1 46.16 2 PRO B N 1
ATOM 799 C CA . PRO B 1 2 ? -51.312 30.906 22.125 1 46.16 2 PRO B CA 1
ATOM 800 C C . PRO B 1 2 ? -50.375 29.734 22.438 1 46.16 2 PRO B C 1
ATOM 802 O O . PRO B 1 2 ? -49.812 29.656 23.547 1 46.16 2 PRO B O 1
ATOM 805 N N . SER B 1 3 ? -50.688 28.484 21.938 1 44.47 3 SER B N 1
ATOM 806 C CA . SER B 1 3 ? -49.906 27.266 22.094 1 44.47 3 SER B CA 1
ATOM 807 C C . SER B 1 3 ? -48.438 27.484 21.688 1 44.47 3 SER B C 1
ATOM 809 O O . SER B 1 3 ? -48.156 28.297 20.812 1 44.47 3 SER B O 1
ATOM 811 N N . PRO B 1 4 ? -47.406 27.078 22.562 1 46.12 4 PRO B N 1
ATOM 812 C CA . PRO B 1 4 ? -45.969 27.094 22.406 1 46.12 4 PRO B CA 1
ATOM 813 C C . PRO B 1 4 ? -45.5 26.469 21.094 1 46.12 4 PRO B C 1
ATOM 815 O O . PRO B 1 4 ? -46.125 25.547 20.594 1 46.12 4 PRO B O 1
ATOM 818 N N . ILE B 1 5 ? -44.969 27.25 20.125 1 50.16 5 ILE B N 1
ATOM 819 C CA . ILE B 1 5 ? -44.188 26.938 18.938 1 50.16 5 ILE B CA 1
ATOM 820 C C . ILE B 1 5 ? -43.062 25.953 19.312 1 50.16 5 ILE B C 1
ATOM 822 O O . ILE B 1 5 ? -42.188 26.281 20.109 1 50.16 5 ILE B O 1
ATOM 826 N N . ASP B 1 6 ? -43.312 24.688 19.469 1 41.38 6 ASP B N 1
ATOM 827 C CA . ASP B 1 6 ? -42.281 23.688 19.641 1 41.38 6 ASP B CA 1
ATOM 828 C C . ASP B 1 6 ? -41.188 23.828 18.578 1 41.38 6 ASP B C 1
ATOM 830 O O . ASP B 1 6 ? -41.469 23.672 17.391 1 41.38 6 ASP B O 1
ATOM 834 N N . VAL B 1 7 ? -40.25 24.75 18.75 1 41.5 7 VAL B N 1
ATOM 835 C CA . VAL B 1 7 ? -39.031 24.859 17.953 1 41.5 7 VAL B CA 1
ATOM 836 C C . VAL B 1 7 ? -38.344 23.484 17.875 1 41.5 7 VAL B C 1
ATOM 838 O O . VAL B 1 7 ? -37.938 22.922 18.891 1 41.5 7 VAL B O 1
ATOM 841 N N . LEU B 1 8 ? -38.688 22.672 16.891 1 43.56 8 LEU B N 1
ATOM 842 C CA . LEU B 1 8 ? -37.938 21.484 16.516 1 43.56 8 LEU B CA 1
ATOM 843 C C . LEU B 1 8 ? -36.438 21.797 16.359 1 43.56 8 LEU B C 1
ATOM 845 O O . LEU B 1 8 ? -36.062 22.641 15.555 1 43.56 8 LEU B O 1
ATOM 849 N N . TYR B 1 9 ? -35.625 21.859 17.438 1 46.12 9 TYR B N 1
ATOM 850 C CA . TYR B 1 9 ? -34.156 21.891 17.391 1 46.12 9 TYR B CA 1
ATOM 851 C C . TYR B 1 9 ? -33.594 20.828 16.453 1 46.12 9 TYR B C 1
ATOM 853 O O . TYR B 1 9 ? -33.781 19.625 16.688 1 46.12 9 TYR B O 1
ATOM 861 N N . ALA B 1 10 ? -33.5 21.109 15.203 1 43.91 10 ALA B N 1
ATOM 862 C CA . ALA B 1 10 ? -32.719 20.281 14.281 1 43.91 10 ALA B CA 1
ATOM 863 C C . ALA B 1 10 ? -31.281 20.109 14.758 1 43.91 10 ALA B C 1
ATOM 865 O O . ALA B 1 10 ? -30.5 21.062 14.742 1 43.91 10 ALA B O 1
ATOM 866 N N . ALA B 1 11 ? -30.922 19.328 15.789 1 43.47 11 ALA B N 1
ATOM 867 C CA . ALA B 1 11 ? -29.547 18.969 16.078 1 43.47 11 ALA B CA 1
ATOM 868 C C . ALA B 1 11 ? -28.844 18.422 14.828 1 43.47 11 ALA B C 1
ATOM 870 O O . ALA B 1 11 ? -29.234 17.391 14.289 1 43.47 11 ALA B O 1
ATOM 871 N N . ALA B 1 12 ? -28.25 19.219 14 1 45.38 12 ALA B N 1
ATOM 872 C CA . ALA B 1 12 ? -27.344 18.781 12.938 1 45.38 12 ALA B CA 1
ATOM 873 C C . ALA B 1 12 ? -26.297 17.812 13.469 1 45.38 12 ALA B C 1
ATOM 875 O O . ALA B 1 12 ? -25.453 18.172 14.289 1 45.38 12 ALA B O 1
ATOM 876 N N . VAL B 1 13 ? -26.531 16.484 13.648 1 43.91 13 VAL B N 1
ATOM 877 C CA . VAL B 1 13 ? -25.516 15.469 13.898 1 43.91 13 VAL B CA 1
ATOM 878 C C . VAL B 1 13 ? -24.312 15.688 12.977 1 43.91 13 VAL B C 1
ATOM 880 O O . VAL B 1 13 ? -24.453 15.594 11.75 1 43.91 13 VAL B O 1
ATOM 883 N N . VAL B 1 14 ? -23.438 16.594 13.297 1 41.84 14 VAL B N 1
ATOM 884 C CA . VAL B 1 14 ? -22.125 16.609 12.656 1 41.84 14 VAL B CA 1
ATOM 885 C C . VAL B 1 14 ? -21.547 15.211 12.617 1 41.84 14 VAL B C 1
ATOM 887 O O . VAL B 1 14 ? -21.172 14.656 13.656 1 41.84 14 VAL B O 1
ATOM 890 N N . VAL B 1 15 ? -22.031 14.344 11.852 1 40.34 15 VAL B N 1
ATOM 891 C CA . VAL B 1 15 ? -21.359 13.078 11.57 1 40.34 15 VAL B CA 1
ATOM 892 C C . VAL B 1 15 ? -19.875 13.336 11.297 1 40.34 15 VAL B C 1
ATOM 894 O O . VAL B 1 15 ? -19.531 14.016 10.328 1 40.34 15 VAL B O 1
ATOM 897 N N . ALA B 1 16 ? -19.094 13.648 12.375 1 38.31 16 ALA B N 1
ATOM 898 C CA . ALA B 1 16 ? -17.641 13.539 12.211 1 38.31 16 ALA B CA 1
ATOM 899 C C . ALA B 1 16 ? -17.281 12.391 11.266 1 38.31 16 ALA B C 1
ATOM 901 O O . ALA B 1 16 ? -17.484 11.219 11.594 1 38.31 16 ALA B O 1
ATOM 902 N N . PHE B 1 17 ? -17.516 12.555 10.023 1 39.56 17 PHE B N 1
ATOM 903 C CA . PHE B 1 17 ? -16.984 11.617 9.047 1 39.56 17 PHE B CA 1
ATOM 904 C C . PHE B 1 17 ? -15.523 11.297 9.352 1 39.56 17 PHE B C 1
ATOM 906 O O . PHE B 1 17 ? -14.625 12.078 9.031 1 39.56 17 PHE B O 1
ATOM 913 N N . CYS B 1 18 ? -15.242 10.805 10.609 1 43.16 18 CYS B N 1
ATOM 914 C CA . CYS B 1 18 ? -13.906 10.234 10.766 1 43.16 18 CYS B CA 1
ATOM 915 C C . CYS B 1 18 ? -13.445 9.57 9.477 1 43.16 18 CYS B C 1
ATOM 917 O O . CYS B 1 18 ? -14.086 8.641 8.984 1 43.16 18 CYS B O 1
ATOM 919 N N . HIS B 1 19 ? -13.016 10.344 8.594 1 45.41 19 HIS B N 1
ATOM 920 C CA . HIS B 1 19 ? -12.328 9.82 7.422 1 45.41 19 HIS B CA 1
ATOM 921 C C . HIS B 1 19 ? -11.445 8.625 7.785 1 45.41 19 HIS B C 1
ATOM 923 O O . HIS B 1 19 ? -10.547 8.742 8.617 1 45.41 19 HIS B O 1
ATOM 929 N N . ILE B 1 20 ? -11.953 7.457 8.133 1 47.38 20 ILE B N 1
ATOM 930 C CA . ILE B 1 20 ? -11.32 6.141 8.164 1 47.38 20 ILE B CA 1
ATOM 931 C C . ILE B 1 20 ? -10.164 6.098 7.172 1 47.38 20 ILE B C 1
ATOM 933 O O . ILE B 1 20 ? -10.266 6.625 6.062 1 47.38 20 ILE B O 1
ATOM 937 N N . SER B 1 21 ? -9.008 6.254 7.676 1 52.66 21 SER B N 1
ATOM 938 C CA . SER B 1 21 ? -7.875 5.93 6.816 1 52.66 21 SER B CA 1
ATOM 939 C C . SER B 1 21 ? -8.211 4.801 5.852 1 52.66 21 SER B C 1
ATOM 941 O O . SER B 1 21 ? -8.641 3.723 6.277 1 52.66 21 SER B O 1
ATOM 943 N N . ASP B 1 22 ? -8.617 5.102 4.789 1 64.94 22 ASP B N 1
ATOM 944 C CA . ASP B 1 22 ? -9.047 4.262 3.676 1 64.94 22 ASP B CA 1
ATOM 945 C C . ASP B 1 22 ? -7.895 3.414 3.148 1 64.94 22 ASP B C 1
ATOM 947 O O . ASP B 1 22 ? -6.723 3.742 3.365 1 64.94 22 ASP B O 1
ATOM 951 N N . GLY B 1 23 ? -8.008 2.162 3.205 1 79.69 23 GLY B N 1
ATOM 952 C CA . GLY B 1 23 ? -7.156 1.21 2.512 1 79.69 23 GLY B CA 1
ATOM 953 C C . GLY B 1 23 ? -7.074 1.461 1.017 1 79.69 23 GLY B C 1
ATOM 954 O O . GLY B 1 23 ? -7.609 2.455 0.519 1 79.69 23 GLY B O 1
ATOM 955 N N . SER B 1 24 ? -6.043 1 0.462 1 88.5 24 SER B N 1
ATOM 956 C CA . SER B 1 24 ? -5.945 0.983 -0.994 1 88.5 24 SER B CA 1
ATOM 957 C C . SER B 1 24 ? -6.082 -0.433 -1.542 1 88.5 24 SER B C 1
ATOM 959 O O . SER B 1 24 ? -5.961 -1.407 -0.796 1 88.5 24 SER B O 1
ATOM 961 N N . ILE B 1 25 ? -6.461 -0.482 -2.771 1 90.62 25 ILE B N 1
ATOM 962 C CA . ILE B 1 25 ? -6.598 -1.785 -3.412 1 90.62 25 ILE B CA 1
ATOM 963 C C . ILE B 1 25 ? -5.574 -1.919 -4.535 1 90.62 25 ILE B C 1
ATOM 965 O O . ILE B 1 25 ? -5.324 -0.963 -5.273 1 90.62 25 ILE B O 1
ATOM 969 N N . SER B 1 26 ? -5.008 -3.15 -4.602 1 92.31 26 SER B N 1
ATOM 970 C CA . SER B 1 26 ? -4.07 -3.451 -5.68 1 92.31 26 SER B CA 1
ATOM 971 C C . SER B 1 26 ? -4.406 -4.781 -6.348 1 92.31 26 SER B C 1
ATOM 973 O O . SER B 1 26 ? -5.012 -5.656 -5.727 1 92.31 26 SER B O 1
ATOM 975 N N . ARG B 1 27 ? -4.105 -4.801 -7.562 1 91.94 27 ARG B N 1
ATOM 976 C CA . ARG B 1 27 ? -4.219 -6.023 -8.352 1 91.94 27 ARG B CA 1
ATOM 977 C C . ARG B 1 27 ? -2.848 -6.633 -8.625 1 91.94 27 ARG B C 1
ATOM 979 O O . ARG B 1 27 ? -1.981 -5.98 -9.211 1 91.94 27 ARG B O 1
ATOM 986 N N . VAL B 1 28 ? -2.707 -7.84 -8.195 1 91.94 28 VAL B N 1
ATOM 987 C CA . VAL B 1 28 ? -1.387 -8.453 -8.281 1 91.94 28 VAL B CA 1
ATOM 988 C C . VAL B 1 28 ? -1.475 -9.766 -9.062 1 91.94 28 VAL B C 1
ATOM 990 O O . VAL B 1 28 ? -2.293 -10.633 -8.742 1 91.94 28 VAL B O 1
ATOM 993 N N . ALA B 1 29 ? -0.65 -9.914 -10.039 1 91.31 29 ALA B N 1
ATOM 994 C CA . ALA B 1 29 ? -0.587 -11.172 -10.781 1 91.31 29 ALA B CA 1
ATOM 995 C C . ALA B 1 29 ? 0.012 -12.281 -9.922 1 91.31 29 ALA B C 1
ATOM 997 O O . ALA B 1 29 ? 1.012 -12.078 -9.234 1 91.31 29 ALA B O 1
ATOM 998 N N . VAL B 1 30 ? -0.666 -13.477 -10.062 1 93.06 30 VAL B N 1
ATOM 999 C CA . VAL B 1 30 ? -0.177 -14.594 -9.273 1 93.06 30 VAL B CA 1
ATOM 1000 C C . VAL B 1 30 ? -0.202 -15.875 -10.109 1 93.06 30 VAL B C 1
ATOM 1002 O O . VAL B 1 30 ? -0.982 -15.984 -11.055 1 93.06 30 VAL B O 1
ATOM 1005 N N . PRO B 1 31 ? 0.692 -16.812 -9.758 1 92.25 31 PRO B N 1
ATOM 1006 C CA . PRO B 1 31 ? 0.593 -18.109 -10.43 1 92.25 31 PRO B CA 1
ATOM 1007 C C . PRO B 1 31 ? -0.636 -18.906 -9.992 1 92.25 31 PRO B C 1
ATOM 1009 O O . PRO B 1 31 ? -1.139 -18.719 -8.883 1 92.25 31 PRO B O 1
ATOM 1012 N N . ILE B 1 32 ? -1.194 -19.734 -10.93 1 95.38 32 ILE B N 1
ATOM 1013 C CA . ILE B 1 32 ? -2.268 -20.672 -10.617 1 95.38 32 ILE B CA 1
ATOM 1014 C C . ILE B 1 32 ? -1.684 -22.062 -10.375 1 95.38 32 ILE B C 1
ATOM 1016 O O . ILE B 1 32 ? -0.919 -22.562 -11.195 1 95.38 32 ILE B O 1
ATOM 1020 N N . LYS B 1 33 ? -1.916 -22.562 -9.164 1 95.69 33 LYS B N 1
ATOM 1021 C CA . LYS B 1 33 ? -1.536 -23.938 -8.812 1 95.69 33 LYS B CA 1
ATOM 1022 C C . LYS B 1 33 ? -2.76 -24.766 -8.445 1 95.69 33 LYS B C 1
ATOM 1024 O O . LYS B 1 33 ? -3.488 -24.438 -7.508 1 95.69 33 LYS B O 1
ATOM 1029 N N . ASN B 1 34 ? -3.023 -25.844 -9.234 1 96.69 34 ASN B N 1
ATOM 1030 C CA . ASN B 1 34 ? -4.172 -26.703 -9.023 1 96.69 34 ASN B CA 1
ATOM 1031 C C . ASN B 1 34 ? -5.484 -25.938 -9.055 1 96.69 34 ASN B C 1
ATOM 1033 O O . ASN B 1 34 ? -6.336 -26.109 -8.18 1 96.69 34 ASN B O 1
ATOM 1037 N N . GLY B 1 35 ? -5.602 -25.016 -9.859 1 97.81 35 GLY B N 1
ATOM 1038 C CA . GLY B 1 35 ? -6.828 -24.266 -10.062 1 97.81 35 GLY B CA 1
ATOM 1039 C C . GLY B 1 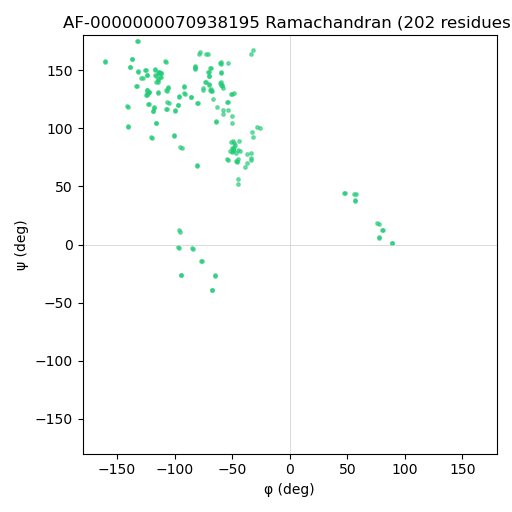35 ? -7.047 -23.188 -9.016 1 97.81 35 GLY B C 1
ATOM 1040 O O . GLY B 1 35 ? -8.141 -22.625 -8.906 1 97.81 35 GLY B O 1
ATOM 1041 N N . LYS B 1 36 ? -5.992 -22.906 -8.242 1 98.38 36 LYS B N 1
ATOM 1042 C CA . LYS B 1 36 ? -6.078 -21.922 -7.164 1 98.38 36 LYS B CA 1
ATOM 1043 C C . LYS B 1 36 ? -5.008 -20.844 -7.309 1 98.38 36 LYS B C 1
ATOM 1045 O O . LYS B 1 36 ? -3.943 -21.094 -7.883 1 98.38 36 LYS B O 1
ATOM 1050 N N . CYS B 1 37 ? -5.336 -19.656 -6.836 1 97.25 37 CYS B N 1
ATOM 1051 C CA . CYS B 1 37 ? -4.297 -18.641 -6.758 1 97.25 37 CYS B CA 1
ATOM 1052 C C . CYS B 1 37 ? -3.242 -19 -5.723 1 97.25 37 CYS B C 1
ATOM 1054 O O . CYS B 1 37 ? -3.576 -19.406 -4.609 1 97.25 37 CYS B O 1
ATOM 1056 N N . ALA B 1 38 ? -2 -18.891 -6.117 1 95.81 38 ALA B N 1
ATOM 1057 C CA . ALA B 1 38 ? -0.902 -19.031 -5.164 1 95.81 38 ALA B CA 1
ATOM 1058 C C . ALA B 1 38 ? -0.38 -17.672 -4.727 1 95.81 38 ALA B C 1
ATOM 1060 O O . ALA B 1 38 ? 0.161 -16.922 -5.539 1 95.81 38 ALA B O 1
ATOM 1061 N N . TYR B 1 39 ? -0.564 -17.406 -3.416 1 93.69 39 TYR B N 1
ATOM 1062 C CA . TYR B 1 39 ? -0.141 -16.125 -2.883 1 93.69 39 TYR B CA 1
ATOM 1063 C C . TYR B 1 39 ? 0.458 -16.281 -1.489 1 93.69 39 TYR B C 1
ATOM 1065 O O . TYR B 1 39 ? -0.237 -16.672 -0.548 1 93.69 39 TYR B O 1
ATOM 1073 N N . ASP B 1 40 ? 1.726 -15.875 -1.476 1 92.12 40 ASP B N 1
ATOM 1074 C CA . ASP B 1 40 ? 2.42 -15.82 -0.193 1 92.12 40 ASP B CA 1
ATOM 1075 C C . ASP B 1 40 ? 2.203 -17.109 0.603 1 92.12 40 ASP B C 1
ATOM 1077 O O . ASP B 1 40 ? 1.817 -17.062 1.773 1 92.12 40 ASP B O 1
ATOM 1081 N N . GLY B 1 41 ? 2.305 -18.203 -0.052 1 92.44 41 GLY B N 1
ATOM 1082 C CA . GLY B 1 41 ? 2.268 -19.5 0.598 1 92.44 41 GLY B CA 1
ATOM 1083 C C . GLY B 1 41 ? 0.865 -20.062 0.731 1 92.44 41 GLY B C 1
ATOM 1084 O O . GLY B 1 41 ? 0.677 -21.156 1.267 1 92.44 41 GLY B O 1
ATOM 1085 N N . HIS B 1 42 ? -0.15 -19.375 0.24 1 96 42 HIS B N 1
ATOM 1086 C CA . HIS B 1 42 ? -1.541 -19.797 0.328 1 96 42 HIS B CA 1
ATOM 1087 C C . HIS B 1 42 ? -2.1 -20.141 -1.049 1 96 42 HIS B C 1
ATOM 1089 O O . HIS B 1 42 ? -1.759 -19.484 -2.041 1 96 42 HIS B O 1
ATOM 1095 N N . LEU B 1 43 ? -2.926 -21.125 -1.023 1 97.56 43 LEU B N 1
ATOM 1096 C CA . LEU B 1 43 ? -3.719 -21.453 -2.201 1 97.56 43 LEU B CA 1
ATOM 1097 C C . LEU B 1 43 ? -5.176 -21.062 -2.008 1 97.56 43 LEU B C 1
ATOM 1099 O O . LEU B 1 43 ? -5.844 -21.547 -1.091 1 97.56 43 LEU B O 1
ATOM 1103 N N . LEU B 1 44 ? -5.594 -20.141 -2.834 1 98.38 44 LEU B N 1
ATOM 1104 C CA . LEU B 1 44 ? -6.941 -19.594 -2.686 1 98.38 44 LEU B CA 1
ATOM 1105 C C . LEU B 1 44 ? -7.809 -19.969 -3.885 1 98.38 44 LEU B C 1
ATOM 1107 O O . LEU B 1 44 ? -7.398 -19.781 -5.031 1 98.38 44 LEU B O 1
ATOM 1111 N N . SER B 1 45 ? -9.047 -20.484 -3.631 1 98.75 45 SER B N 1
ATOM 1112 C CA . SER B 1 45 ? -10 -20.75 -4.703 1 98.75 45 SER B CA 1
ATOM 1113 C C . SER B 1 45 ? -10.57 -19.453 -5.266 1 98.75 45 SER B C 1
ATOM 1115 O O . SER B 1 45 ? -10.492 -18.406 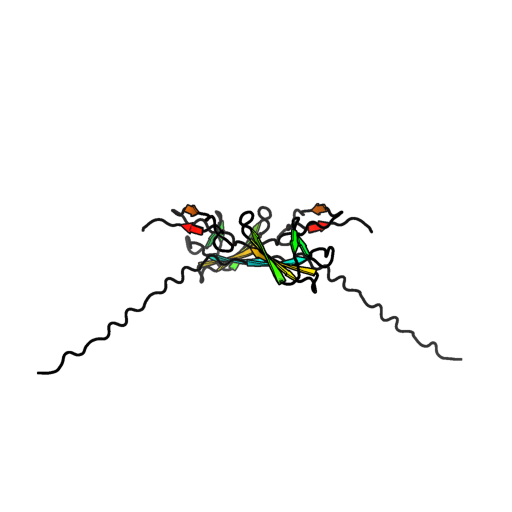-4.621 1 98.75 45 SER B O 1
ATOM 1117 N N . HIS B 1 46 ? -11.133 -19.578 -6.352 1 98.69 46 HIS B N 1
ATOM 1118 C CA . HIS B 1 46 ? -11.773 -18.438 -6.984 1 98.69 46 HIS B CA 1
ATOM 1119 C C . HIS B 1 46 ? -12.781 -17.781 -6.043 1 98.69 46 HIS B C 1
ATOM 1121 O O . HIS B 1 46 ? -13.602 -18.453 -5.434 1 98.69 46 HIS B O 1
ATOM 1127 N N . ASN B 1 47 ? -12.594 -16.516 -5.789 1 98.69 47 ASN B N 1
ATOM 1128 C CA . ASN B 1 47 ? -13.484 -15.672 -5 1 98.69 47 ASN B CA 1
ATOM 1129 C C . ASN B 1 47 ? -13.32 -15.922 -3.506 1 98.69 47 ASN B C 1
ATOM 1131 O O . ASN B 1 47 ? -14.078 -15.383 -2.695 1 98.69 47 ASN B O 1
ATOM 1135 N N . SER B 1 48 ? -12.305 -16.766 -3.184 1 98.25 48 SER B N 1
ATOM 1136 C CA . SER B 1 48 ? -12.031 -16.922 -1.758 1 98.25 48 SER B CA 1
ATOM 1137 C C . SER B 1 48 ? -11.156 -15.797 -1.234 1 98.25 48 SER B C 1
ATOM 1139 O O . SER B 1 48 ? -10.406 -15.18 -1.995 1 98.25 48 SER B O 1
ATOM 1141 N N . ALA B 1 49 ? -11.352 -15.594 0.069 1 98.06 49 ALA B N 1
ATOM 1142 C CA . ALA B 1 49 ? -10.641 -14.477 0.687 1 98.06 49 ALA B CA 1
ATOM 1143 C C . ALA B 1 49 ? -9.672 -14.969 1.759 1 98.06 49 ALA B C 1
ATOM 1145 O O . ALA B 1 49 ? -9.914 -15.992 2.4 1 98.06 49 ALA B O 1
ATOM 1146 N N . LEU B 1 50 ? -8.578 -14.281 1.857 1 97.62 50 LEU B N 1
ATOM 1147 C CA . LEU B 1 50 ? -7.605 -14.438 2.938 1 97.62 50 LEU B CA 1
ATOM 1148 C C . LEU B 1 50 ? -7.457 -13.133 3.719 1 97.62 50 LEU B C 1
ATOM 1150 O O . LEU B 1 50 ? -7.09 -12.102 3.152 1 97.62 50 LEU B O 1
ATOM 1154 N N . ASP B 1 51 ? -7.863 -13.211 4.98 1 96.31 51 ASP B N 1
ATOM 1155 C CA . ASP B 1 51 ? -7.645 -12.094 5.891 1 96.31 51 ASP B CA 1
ATOM 1156 C C . ASP B 1 51 ? -6.379 -12.297 6.723 1 96.31 51 ASP B C 1
ATOM 1158 O O . ASP B 1 51 ? -6.191 -13.359 7.324 1 96.31 51 ASP B O 1
ATOM 1162 N N . ARG B 1 52 ? -5.578 -11.359 6.684 1 95.56 52 ARG B N 1
ATOM 1163 C CA . ARG B 1 52 ? -4.34 -11.453 7.449 1 95.56 52 ARG B CA 1
ATOM 1164 C C . ARG B 1 52 ? -4.148 -10.227 8.336 1 95.56 52 ARG B C 1
ATOM 1166 O O . ARG B 1 52 ? -4.453 -9.102 7.918 1 95.56 52 ARG B O 1
ATOM 1173 N N . GLN B 1 53 ? -3.602 -10.484 9.531 1 94.5 53 GLN B N 1
ATOM 1174 C CA . GLN B 1 53 ? -3.334 -9.391 10.461 1 94.5 53 GLN B CA 1
ATOM 1175 C C . GLN B 1 53 ? -1.897 -8.898 10.328 1 94.5 53 GLN B C 1
ATOM 1177 O O . GLN B 1 53 ? -1.614 -7.723 10.578 1 94.5 53 GLN B O 1
ATOM 1182 N N . SER B 1 54 ? -0.997 -9.898 9.828 1 92.44 54 SER B N 1
ATOM 1183 C CA . SER B 1 54 ? 0.409 -9.547 9.656 1 92.44 54 SER B CA 1
ATOM 1184 C C . SER B 1 54 ? 0.983 -10.164 8.383 1 92.44 54 SER B C 1
ATOM 1186 O O . SER B 1 54 ? 1.319 -11.352 8.359 1 92.44 54 SER B O 1
ATOM 1188 N N . PRO B 1 55 ? 1.092 -9.234 7.242 1 93.06 55 PRO B N 1
ATOM 1189 C CA . PRO B 1 55 ? 0.621 -7.848 7.191 1 93.06 55 PRO B CA 1
ATOM 1190 C C . PRO B 1 55 ? -0.902 -7.738 7.195 1 93.06 55 PRO B C 1
ATOM 1192 O O . PRO B 1 55 ? -1.593 -8.703 6.844 1 93.06 55 PRO B O 1
ATOM 1195 N N . CYS B 1 56 ? -1.415 -6.625 7.719 1 96.12 56 CYS B N 1
ATOM 1196 C CA . CYS B 1 56 ? -2.852 -6.371 7.676 1 96.12 56 CYS B CA 1
ATOM 1197 C C . CYS B 1 56 ? -3.338 -6.219 6.242 1 96.12 56 CYS B C 1
ATOM 1199 O O . CYS B 1 56 ? -3.023 -5.227 5.578 1 96.12 56 CYS B O 1
ATOM 1201 N N . GLU B 1 57 ? -4.016 -7.215 5.777 1 95.69 57 GLU B N 1
ATOM 1202 C CA . GLU B 1 57 ? -4.484 -7.203 4.395 1 95.69 57 GLU B CA 1
ATOM 1203 C C . GLU B 1 57 ? -5.625 -8.195 4.191 1 95.69 57 GLU B C 1
ATOM 1205 O O . GLU B 1 57 ? -5.836 -9.086 5.016 1 95.69 57 GLU B O 1
ATOM 1210 N N . LYS B 1 58 ? -6.32 -7.883 3.199 1 97.38 58 LYS B N 1
ATOM 1211 C CA . LYS B 1 58 ? -7.32 -8.82 2.688 1 97.38 58 LYS B CA 1
ATOM 1212 C C . LYS B 1 58 ? -7.066 -9.141 1.218 1 97.38 58 LYS B C 1
ATOM 1214 O O . LYS B 1 58 ? -6.863 -8.242 0.404 1 97.38 58 LYS B O 1
ATOM 1219 N N . VAL B 1 59 ? -7.066 -10.469 0.938 1 97.38 59 VAL B N 1
ATOM 1220 C CA . VAL B 1 59 ? -6.707 -10.914 -0.404 1 97.38 59 VAL B CA 1
ATOM 1221 C C . VAL B 1 59 ? -7.852 -11.734 -0.998 1 97.38 59 VAL B C 1
ATOM 1223 O O . VAL B 1 59 ? -8.398 -12.617 -0.337 1 97.38 59 VAL B O 1
ATOM 1226 N N . ILE B 1 60 ? -8.227 -11.414 -2.225 1 98.5 60 ILE B N 1
ATOM 1227 C CA . ILE B 1 60 ? -9.281 -12.148 -2.91 1 98.5 60 ILE B CA 1
ATOM 1228 C C . ILE B 1 60 ? -8.758 -12.688 -4.238 1 98.5 60 ILE B C 1
ATOM 1230 O O . ILE B 1 60 ? -8.18 -11.945 -5.031 1 98.5 60 ILE B O 1
ATOM 1234 N N . CYS B 1 61 ? -9.062 -13.922 -4.434 1 98.56 61 CYS B N 1
ATOM 1235 C CA . CYS B 1 61 ? -8.516 -14.578 -5.617 1 98.56 61 CYS B CA 1
ATOM 1236 C C . CYS B 1 61 ? -9.477 -14.461 -6.797 1 98.56 61 CYS B C 1
ATOM 1238 O O . CYS B 1 61 ? -10.688 -14.602 -6.629 1 98.56 61 CYS B O 1
ATOM 1240 N N . ASP B 1 62 ? -8.93 -14.133 -7.953 1 98.06 62 ASP B N 1
ATOM 1241 C CA . ASP B 1 62 ? -9.578 -14.258 -9.25 1 98.06 62 ASP B CA 1
ATOM 1242 C C . ASP B 1 62 ? -8.797 -15.195 -10.172 1 98.06 62 ASP B C 1
ATOM 1244 O O . ASP B 1 62 ? -7.879 -14.758 -10.867 1 98.06 62 ASP B O 1
ATOM 1248 N N . THR B 1 63 ? -9.203 -16.5 -10.102 1 98.06 63 THR B N 1
ATOM 1249 C CA . THR B 1 63 ? -8.445 -17.484 -10.859 1 98.06 63 THR B CA 1
ATOM 1250 C C . THR B 1 63 ? -8.57 -17.234 -12.359 1 98.06 63 THR B C 1
ATOM 1252 O O . THR B 1 63 ? -7.691 -17.609 -13.133 1 98.06 63 THR B O 1
ATOM 1255 N N . GLU B 1 64 ? -9.656 -16.625 -12.773 1 98 64 GLU B N 1
ATOM 1256 C CA . GLU B 1 64 ? -9.883 -16.375 -14.195 1 98 64 GLU B CA 1
ATOM 1257 C C . GLU B 1 64 ? -8.883 -15.352 -14.75 1 98 64 GLU B C 1
ATOM 1259 O O . GLU B 1 64 ? -8.383 -15.516 -15.859 1 98 64 GLU B O 1
ATOM 1264 N N . GLN B 1 65 ? -8.57 -14.336 -13.984 1 96.56 65 GLN B N 1
ATOM 1265 C CA . GLN B 1 65 ? -7.664 -13.281 -14.422 1 96.56 65 GLN B CA 1
ATOM 1266 C C . GLN B 1 65 ? -6.242 -13.539 -13.914 1 96.56 65 GLN B C 1
ATOM 1268 O O . GLN B 1 65 ? -5.32 -12.789 -14.242 1 96.56 65 GLN B O 1
ATOM 1273 N N . ARG B 1 66 ? -6.062 -14.594 -13.164 1 95.5 66 ARG B N 1
ATOM 1274 C CA . ARG B 1 66 ? -4.762 -14.945 -12.602 1 95.5 66 ARG B CA 1
ATOM 1275 C C . ARG B 1 66 ? -4.195 -13.797 -11.773 1 95.5 66 ARG B C 1
ATOM 1277 O O . ARG B 1 66 ? -3.033 -13.422 -11.93 1 95.5 66 ARG B O 1
ATOM 1284 N N . VAL B 1 67 ? -5.141 -13.219 -10.953 1 95.38 67 VAL B N 1
ATOM 1285 C CA . VAL B 1 67 ? -4.738 -12.133 -10.062 1 95.38 67 VAL B CA 1
ATOM 1286 C C . VAL B 1 67 ? -5.375 -12.328 -8.688 1 95.38 67 VAL B C 1
ATOM 1288 O O . VAL B 1 67 ? -6.336 -13.086 -8.547 1 95.38 67 VAL B O 1
ATOM 1291 N N . VAL B 1 68 ? -4.715 -11.648 -7.773 1 96.38 68 VAL B N 1
ATOM 1292 C CA . VAL B 1 68 ? -5.387 -11.398 -6.508 1 96.38 68 VAL B CA 1
ATOM 1293 C C . VAL B 1 68 ? -5.637 -9.898 -6.344 1 96.38 68 VAL B C 1
ATOM 1295 O O . VAL B 1 68 ? -4.82 -9.078 -6.773 1 96.38 68 VAL B O 1
ATOM 1298 N N . TYR B 1 69 ? -6.73 -9.57 -5.797 1 95.12 69 TYR B N 1
ATOM 1299 C CA . TYR B 1 69 ? -6.992 -8.219 -5.312 1 95.12 69 TYR B CA 1
ATOM 1300 C C . TYR B 1 69 ? -6.609 -8.086 -3.842 1 95.12 69 TYR B C 1
ATOM 1302 O O . TYR B 1 69 ? -7.023 -8.891 -3.01 1 95.12 69 TYR B O 1
ATOM 1310 N N . ILE B 1 70 ? -5.848 -7.051 -3.57 1 95.19 70 ILE B N 1
ATOM 1311 C CA . ILE B 1 70 ? -5.324 -6.93 -2.213 1 95.19 70 ILE B CA 1
ATOM 1312 C C . ILE B 1 70 ? -5.75 -5.59 -1.613 1 95.19 70 ILE B C 1
ATOM 1314 O O . ILE B 1 70 ? -5.469 -4.531 -2.182 1 95.19 70 ILE B O 1
ATOM 1318 N N . GLY B 1 71 ? -6.445 -5.723 -0.524 1 94.56 71 GLY B N 1
ATOM 1319 C CA . GLY B 1 71 ? -6.641 -4.551 0.313 1 94.56 71 GLY B CA 1
ATOM 1320 C C . GLY B 1 71 ? -5.449 -4.246 1.199 1 94.56 71 GLY B C 1
ATOM 1321 O O . GLY B 1 71 ? -5.016 -5.094 1.982 1 94.56 71 GLY B O 1
ATOM 1322 N N . LEU B 1 72 ? -4.945 -3.043 1.015 1 93.44 72 LEU B N 1
ATOM 1323 C CA . LEU B 1 72 ? -3.73 -2.652 1.721 1 93.44 72 LEU B CA 1
ATOM 1324 C C . LEU B 1 72 ? -4.004 -1.486 2.666 1 93.44 72 LEU B C 1
ATOM 1326 O O . LEU B 1 72 ? -4.879 -0.659 2.402 1 93.44 72 LEU B O 1
ATOM 1330 N N . CYS B 1 73 ? -3.193 -1.504 3.721 1 93 73 CYS B N 1
ATOM 1331 C CA . CYS B 1 73 ? -3.27 -0.343 4.602 1 93 73 CYS B CA 1
ATOM 1332 C C . CYS B 1 73 ? -2.627 0.876 3.951 1 93 73 CYS B C 1
ATOM 1334 O O . CYS B 1 73 ? -1.592 0.76 3.291 1 93 73 CYS B O 1
ATOM 1336 N N . SER B 1 74 ? -3.248 1.994 4.141 1 89.44 74 SER B N 1
ATOM 1337 C CA . SER B 1 74 ? -2.641 3.254 3.725 1 89.44 74 SER B CA 1
ATOM 1338 C C . SER B 1 74 ? -1.651 3.762 4.77 1 89.44 74 SER B C 1
ATOM 1340 O O . SER B 1 74 ? -1.799 3.484 5.961 1 89.44 74 SER B O 1
ATOM 1342 N N . PRO B 1 75 ? -0.671 4.508 4.215 1 90.88 75 PRO B N 1
ATOM 1343 C CA . PRO B 1 75 ? 0.17 5.152 5.227 1 90.88 75 PRO B CA 1
ATOM 1344 C C . PRO B 1 75 ? -0.618 6.09 6.141 1 90.88 75 PRO B C 1
ATOM 1346 O O . PRO B 1 75 ? -1.683 6.582 5.758 1 90.88 75 PRO B O 1
ATOM 1349 N N . VAL B 1 76 ? -0.195 6.199 7.363 1 88.5 76 VAL B N 1
ATOM 1350 C CA . VAL B 1 76 ? -0.824 7.109 8.312 1 88.5 76 VAL B CA 1
ATOM 1351 C C . VAL B 1 76 ? 0.085 8.312 8.562 1 88.5 76 VAL B C 1
ATOM 1353 O O . VAL B 1 76 ? 1.29 8.156 8.766 1 88.5 76 VAL B O 1
ATOM 1356 N N . ALA B 1 77 ? -0.629 9.344 8.469 1 84.5 77 ALA B N 1
ATOM 1357 C CA . ALA B 1 77 ? 0.122 10.531 8.875 1 84.5 77 ALA B CA 1
ATOM 1358 C C . ALA B 1 77 ? 0.256 10.594 10.398 1 84.5 77 ALA B C 1
ATOM 1360 O O . ALA B 1 77 ? -0.58 10.055 11.125 1 84.5 77 ALA B O 1
ATOM 1361 N N . ASN B 1 78 ? 1.404 10.852 10.969 1 79 78 ASN B N 1
ATOM 1362 C CA . ASN B 1 78 ? 1.572 11.008 12.414 1 79 78 ASN B CA 1
ATOM 1363 C C . ASN B 1 78 ? 1.462 12.477 12.828 1 79 78 ASN B C 1
ATOM 1365 O O . ASN B 1 78 ? 2.473 13.164 12.953 1 79 78 ASN B O 1
ATOM 1369 N N . PRO B 1 79 ? 0.056 12.797 12.953 1 75.12 79 PRO B N 1
ATOM 1370 C CA . PRO B 1 79 ? -0.057 14.172 13.438 1 75.12 79 PRO B CA 1
ATOM 1371 C C . PRO B 1 79 ? 0.622 14.375 14.797 1 75.12 79 PRO B C 1
ATOM 1373 O O . PRO B 1 79 ? 0.83 13.414 15.531 1 75.12 79 PRO B O 1
ATOM 1376 N N . GLU B 1 80 ? 1.017 15.641 15.07 1 77.69 80 GLU B N 1
ATOM 1377 C CA . GLU B 1 80 ? 1.617 15.953 16.359 1 77.69 80 GLU B CA 1
ATOM 1378 C C . GLU B 1 80 ? 0.677 15.602 17.516 1 77.69 80 GLU B C 1
ATOM 1380 O O . GLU B 1 80 ? -0.538 15.773 17.406 1 77.69 80 GLU B O 1
ATOM 1385 N N . ASN B 1 81 ? 1.066 15 18.547 1 82.62 81 ASN B N 1
ATOM 1386 C CA . ASN B 1 81 ? 0.34 14.68 19.766 1 82.62 81 ASN B CA 1
ATOM 1387 C C . ASN B 1 81 ? -0.599 13.492 19.578 1 82.62 81 ASN B C 1
ATOM 1389 O O . ASN B 1 81 ? -1.69 13.453 20.141 1 82.62 81 ASN B O 1
ATOM 1393 N N . CYS B 1 82 ? -0.293 12.75 18.469 1 86.62 82 CYS B N 1
ATOM 1394 C CA . CYS B 1 82 ? -1.091 11.547 18.266 1 86.62 82 CYS B CA 1
ATOM 1395 C C . CYS B 1 82 ? -0.233 10.289 18.406 1 86.62 82 CYS B C 1
ATOM 1397 O O . CYS B 1 82 ? 0.989 10.352 18.25 1 86.62 82 CYS B O 1
ATOM 1399 N N . GLU B 1 83 ? -0.868 9.312 18.875 1 88.38 83 GLU B N 1
ATOM 1400 C CA . GLU B 1 83 ? -0.253 7.992 18.891 1 88.38 83 GLU B CA 1
ATOM 1401 C C . GLU B 1 83 ? -0.85 7.086 17.812 1 88.38 83 GLU B C 1
ATOM 1403 O O . GLU B 1 83 ? -2.062 7.094 17.594 1 88.38 83 GLU B O 1
ATOM 1408 N N . ILE B 1 84 ? 0.038 6.371 17.094 1 88.38 84 ILE B N 1
ATOM 1409 C CA . ILE B 1 84 ? -0.458 5.395 16.125 1 88.38 84 ILE B CA 1
ATOM 1410 C C . ILE B 1 84 ? -0.725 4.066 16.828 1 88.38 84 ILE B C 1
ATOM 1412 O O . ILE B 1 84 ? 0.145 3.541 17.531 1 88.38 84 ILE B O 1
ATOM 1416 N N . ARG B 1 85 ? -1.879 3.59 16.656 1 90.88 85 ARG B N 1
ATOM 1417 C CA . ARG B 1 85 ? -2.258 2.332 17.297 1 90.88 85 ARG B CA 1
ATOM 1418 C C . ARG B 1 85 ? -2.736 1.317 16.266 1 90.88 85 ARG B C 1
ATOM 1420 O O . ARG B 1 85 ? -3.285 1.691 15.227 1 90.88 85 ARG B O 1
ATOM 1427 N N . THR B 1 86 ? -2.428 0.053 16.562 1 91.44 86 THR B N 1
ATOM 1428 C CA . THR B 1 86 ? -2.969 -1.055 15.781 1 91.44 86 THR B CA 1
ATOM 1429 C C . THR B 1 86 ? -3.916 -1.9 16.625 1 91.44 86 THR B C 1
ATOM 1431 O O . THR B 1 86 ? -3.834 -1.892 17.859 1 91.44 86 THR B O 1
ATOM 1434 N N . ARG B 1 87 ? -4.895 -2.457 16.016 1 93.38 87 ARG B N 1
ATOM 1435 C CA . ARG B 1 87 ? -5.836 -3.338 16.703 1 93.38 87 ARG B CA 1
ATOM 1436 C C . ARG B 1 87 ? -5.684 -4.777 16.219 1 93.38 87 ARG B C 1
ATOM 1438 O O . ARG B 1 87 ? -5.32 -5.02 15.07 1 93.38 87 ARG B O 1
ATOM 1445 N N . ASP B 1 88 ? -5.93 -5.723 17.141 1 95 88 ASP B N 1
ATOM 1446 C CA . ASP B 1 88 ? -5.977 -7.141 16.781 1 95 88 ASP B CA 1
ATOM 1447 C C . ASP B 1 88 ? -7.324 -7.512 16.172 1 95 88 ASP B C 1
ATOM 1449 O O . ASP B 1 88 ? -8.148 -8.164 16.828 1 95 88 ASP B O 1
ATOM 1453 N N . GLU B 1 89 ? -7.621 -7.02 14.992 1 94.88 89 GLU B N 1
ATOM 1454 C CA . GLU B 1 89 ? -8.867 -7.207 14.266 1 94.88 89 GLU B CA 1
ATOM 1455 C C . GLU B 1 89 ? -8.609 -7.602 12.812 1 94.88 89 GLU B C 1
ATOM 1457 O O . GLU B 1 89 ? -7.461 -7.836 12.43 1 94.88 89 GLU B O 1
ATOM 1462 N N . ARG B 1 90 ? -9.633 -7.875 12.133 1 94.5 90 ARG B N 1
ATOM 1463 C CA . ARG B 1 90 ? -9.508 -8.203 10.719 1 94.5 90 ARG B CA 1
ATOM 1464 C C . ARG B 1 90 ? -9.32 -6.941 9.883 1 94.5 90 ARG B C 1
ATOM 1466 O O . ARG B 1 90 ? -9.547 -5.828 10.367 1 94.5 90 ARG B O 1
ATOM 1473 N N . TYR B 1 91 ? -8.914 -7.082 8.664 1 94.62 91 TYR B N 1
ATOM 1474 C CA . TYR B 1 91 ? -8.867 -5.973 7.719 1 94.62 91 TYR B CA 1
ATOM 1475 C C . TYR B 1 91 ? -10.25 -5.363 7.52 1 94.62 91 TYR B C 1
ATOM 1477 O O . TYR B 1 91 ? -11.25 -6.082 7.461 1 94.62 91 TYR B O 1
ATOM 1485 N N . PRO B 1 92 ? -10.289 -4.039 7.496 1 93.38 92 PRO B N 1
ATOM 1486 C CA . PRO B 1 92 ? -9.203 -3.059 7.559 1 93.38 92 PRO B CA 1
ATOM 1487 C C . PRO B 1 92 ? -8.961 -2.537 8.977 1 93.38 92 PRO B C 1
ATOM 1489 O O . PRO B 1 92 ? -8.172 -1.604 9.164 1 93.38 92 PRO B O 1
ATOM 1492 N N . TYR B 1 93 ? -9.586 -3.186 9.945 1 92.25 93 TYR B N 1
ATOM 1493 C CA . TYR B 1 93 ? -9.586 -2.629 11.289 1 92.25 93 TYR B CA 1
ATOM 1494 C C . TYR B 1 93 ? -8.234 -2.85 11.969 1 92.25 93 TYR B C 1
ATOM 1496 O O . TYR B 1 93 ? -7.93 -2.209 12.977 1 92.25 93 TYR B O 1
ATOM 1504 N N . CYS B 1 94 ? -7.441 -3.729 11.359 1 95.75 94 CYS B N 1
ATOM 1505 C CA . CYS B 1 94 ? -6.105 -3.982 11.883 1 95.75 94 CYS B CA 1
ATOM 1506 C C . CYS B 1 94 ? -5.109 -2.951 11.359 1 95.75 94 CYS B C 1
ATOM 1508 O O . CYS B 1 94 ? -3.951 -2.932 11.781 1 95.75 94 CYS B O 1
ATOM 1510 N N . CYS B 1 95 ? -5.566 -2.092 10.516 1 93.81 95 CYS B N 1
ATOM 1511 C CA . CYS B 1 95 ? -4.66 -1.072 10.008 1 93.81 95 CYS B CA 1
ATOM 1512 C C . CYS B 1 95 ? -4.309 -0.061 11.086 1 93.81 95 CYS B C 1
ATOM 1514 O O . CYS B 1 95 ? -5.152 0.287 11.914 1 93.81 95 CYS B O 1
ATOM 1516 N N . PRO B 1 96 ? -3.051 0.432 11.039 1 92.19 96 PRO B N 1
ATOM 1517 C CA . PRO B 1 96 ? -2.699 1.464 12.016 1 92.19 96 PRO B CA 1
ATOM 1518 C C . PRO B 1 96 ? -3.57 2.711 11.898 1 92.19 96 PRO B C 1
ATOM 1520 O O . PRO B 1 96 ? -3.938 3.111 10.789 1 92.19 96 PRO B O 1
ATOM 1523 N N . GLN B 1 97 ? -3.967 3.254 13.094 1 88.19 97 GLN B N 1
ATOM 1524 C CA . GLN B 1 97 ? -4.785 4.461 13.133 1 88.19 97 GLN B CA 1
ATOM 1525 C C . GLN B 1 97 ? -4.23 5.465 14.141 1 88.19 97 GLN B C 1
ATOM 1527 O O . GLN B 1 97 ? -3.711 5.074 15.188 1 88.19 97 GLN B O 1
ATOM 1532 N N . PRO B 1 98 ? -4.219 6.672 13.672 1 86.81 98 PRO B N 1
ATOM 1533 C CA . PRO B 1 98 ? -3.83 7.676 14.672 1 86.81 98 PRO B CA 1
ATOM 1534 C C . PRO B 1 98 ? -4.879 7.855 15.766 1 86.81 98 PRO B C 1
ATOM 1536 O O . PRO B 1 98 ? -6.078 7.875 15.477 1 86.81 98 PRO B O 1
ATOM 1539 N N . TYR B 1 99 ? -4.449 7.875 17 1 86.81 99 TYR B N 1
ATOM 1540 C CA . TYR B 1 99 ? -5.27 8.195 18.156 1 86.81 99 TYR B CA 1
ATOM 1541 C C . TYR B 1 99 ? -4.785 9.469 18.844 1 86.81 99 TYR B C 1
ATOM 1543 O O . TYR B 1 99 ? -3.688 9.5 19.391 1 86.81 99 TYR B O 1
ATOM 1551 N N . CYS B 1 100 ? -5.539 10.5 18.609 1 83.25 100 CYS B N 1
ATOM 1552 C CA . CYS B 1 100 ? -5.082 11.797 19.094 1 83.25 100 CYS B CA 1
ATOM 1553 C C . CYS B 1 100 ? -5.793 12.188 20.391 1 83.25 100 CYS B C 1
ATOM 1555 O O . CYS B 1 100 ? -6.988 11.922 20.547 1 83.25 100 CYS B O 1
ATOM 1557 N N . GLY B 1 101 ? -5.164 11.883 21.562 1 63.66 101 GLY B N 1
ATOM 1558 C CA . GLY B 1 101 ? -5.742 12.312 22.828 1 63.66 101 GLY B CA 1
ATOM 1559 C C . GLY B 1 101 ? -6.461 13.641 22.734 1 63.66 101 GLY B C 1
ATOM 1560 O O . GLY B 1 101 ? -6.383 14.328 21.719 1 63.66 101 GLY B O 1
ATOM 1561 N N . ARG B 1 102 ? -7.391 14.031 23.828 1 56.41 102 ARG B N 1
ATOM 1562 C CA . ARG B 1 102 ? -8.25 15.188 24.062 1 56.41 102 ARG B CA 1
ATOM 1563 C C . ARG B 1 102 ? -7.492 16.5 23.828 1 56.41 102 ARG B C 1
ATOM 1565 O O . ARG B 1 102 ? -6.309 16.594 24.156 1 56.41 102 ARG B O 1
ATOM 1572 N N . PRO B 1 103 ? -8.227 17.516 22.906 1 40.53 103 PRO B N 1
ATOM 1573 C CA . PRO B 1 103 ? -7.762 18.906 22.969 1 40.53 103 PRO B CA 1
ATOM 1574 C C . PRO B 1 103 ? -7.406 19.328 24.391 1 40.53 103 PRO B C 1
ATOM 1576 O O . PRO B 1 103 ? -7.945 18.797 25.359 1 40.53 103 PRO B O 1
#

InterPro domains:
  IPR029277 Single domain Von Willebrand factor type C domain [PF15430] (37-100)
  IPR029277 Single domain Von Willebrand factor type C domain [SM01318] (37-100)

Secondary structure (DSSP, 8-state):
----------------------EEEEEEE--EETTEEEETTEEE-TT-EEEETTTTEEEEEETTTTEEEEEEEPP----TTEEEE--SSSTTTTS-EEEE---/-----------------------EEEEEE--EETTEEEETTEEE-TT-EEEEETTEEEEEEETTTTEEEEEEPPP----TTEEEE--SSSTTTTS-EEEE---

Radius of gyration: 24.57 Å; Cα contacts (8 Å, |Δi|>4): 424; chains: 2; bounding box: 71×58×91 Å

Nearest PDB structures (foldseek):
  6rpt-assembly3_D  TM=8.130E-01  e=3.008E-07  Rhipicephalus pulchellus
  6rqj-assembly1_E  TM=7.836E-01  e=3.068E-06  Rhipicephalus pulchellus
  1smo-assembly1_A  TM=5.117E-01  e=5.750E+00  Homo sapiens
  1u9k-assembly2_B  TM=5.118E-01  e=8.548E+00  Mus musculus
  8t5u-assembly1_A  TM=3.125E-01  e=4.851E+00  Mus musculus

Organism: Ixodes scapularis (NCBI:txid6945)

Sequence (206 aa):
MPSPIDVLYAAAVVVAFCHISDGSISRVAVPIKNGKCAYDGHLLSHNSALDRQSPCEKVICDTEQRVVYIGLCSPVANPENCEIRTRDERYPYCCPQPYCGRPMPSPIDVLYAAAVVVAFCHISDGSISRVAVPIKNGKCAYDGHLLSHNSALDRQSPCEKVICDTEQRVVYIGLCSPVANPENCEIRTRDERYPYCCPQPYCGRP

Foldseek 3Di:
DDDPPPPPPPPPPPPPCVVPQAWDKDKAAADQDPQFGDDPNDTHHAQGWDWDLVVGWIWHDHSPVRIIMITGGDDDDADPQWDWDADPDTPPNRHIDTDHDDD/DDDDPPPPPPPPPPPPPPVPQFWDKDKAAADQDPQFGDDPNDTHHAQDWDWDLVVGWIWHDHSPVRIIMITGGDDDDADPQWDWDADPDTPPNRHIDTDHDDD

pLDDT: mean 81.53, std 21.02, range [31.78, 98.75]

Solvent-accessible surface area (backbone atoms only — not comparable to full-atom values): 12309 Å² total; per-residue (Å²): 131,86,78,82,78,80,76,77,76,78,76,77,76,74,71,74,72,68,75,64,81,46,58,25,63,32,68,29,64,34,52,72,56,94,76,12,28,44,51,97,93,38,75,30,44,64,73,32,72,47,76,31,63,86,70,38,21,34,36,35,21,35,50,90,77,36,28,31,41,34,40,33,64,41,78,69,54,80,53,86,79,40,45,76,43,68,44,102,42,58,57,74,59,20,34,67,38,71,45,60,70,84,132,130,84,78,83,81,78,75,78,77,77,74,76,76,74,70,74,70,68,76,64,79,46,56,24,62,32,68,30,63,34,54,73,56,94,76,11,28,46,52,97,91,38,76,31,45,64,72,33,74,46,75,31,63,85,70,36,21,34,37,34,22,36,51,90,76,35,28,32,41,34,39,34,63,42,79,69,53,81,54,86,79,40,44,78,43,68,45,101,41,56,57,74,59,19,34,67,38,72,45,60,68,84,132